Protein AF-A0A8T4Y560-F1 (afdb_monomer_lite)

Structure (mmCIF, N/CA/C/O backbone):
data_AF-A0A8T4Y560-F1
#
_entry.id   AF-A0A8T4Y560-F1
#
loop_
_atom_site.group_PDB
_atom_site.id
_atom_site.type_symbol
_atom_site.label_atom_id
_atom_site.label_alt_id
_atom_site.label_comp_id
_atom_site.label_asym_id
_atom_site.label_entity_id
_atom_site.label_seq_id
_atom_site.pdbx_PDB_ins_code
_atom_site.Cartn_x
_atom_site.Cartn_y
_atom_site.Cartn_z
_atom_site.occupancy
_atom_site.B_iso_or_equiv
_atom_site.auth_seq_id
_atom_site.auth_comp_id
_atom_site.auth_asym_id
_atom_site.auth_atom_id
_atom_site.pdbx_PDB_model_num
ATOM 1 N N . MET A 1 1 ? -18.807 -34.422 -78.160 1.00 44.47 1 MET A N 1
ATOM 2 C CA . MET A 1 1 ? -17.469 -34.346 -78.778 1.00 44.47 1 MET A CA 1
ATOM 3 C C . MET A 1 1 ? -17.323 -32.957 -79.349 1.00 44.47 1 MET A C 1
ATOM 5 O O . MET A 1 1 ? -18.112 -32.629 -80.216 1.00 44.47 1 MET A O 1
ATOM 9 N N . ASN A 1 2 ? -16.444 -32.132 -78.787 1.00 36.75 2 ASN A N 1
ATOM 10 C CA . ASN A 1 2 ? -15.678 -31.116 -79.513 1.00 36.75 2 ASN A CA 1
ATOM 11 C C . ASN A 1 2 ? -14.729 -30.448 -78.518 1.00 36.75 2 ASN A C 1
ATOM 13 O O . ASN A 1 2 ? -15.144 -29.898 -77.501 1.00 36.75 2 ASN A O 1
ATOM 17 N N . ALA A 1 3 ? -13.445 -30.647 -78.797 1.00 41.72 3 ALA A N 1
ATOM 18 C CA . ALA A 1 3 ? -12.305 -30.226 -78.009 1.00 41.72 3 ALA A CA 1
ATOM 19 C C . ALA A 1 3 ? -12.190 -28.696 -77.979 1.00 41.72 3 ALA A C 1
ATOM 21 O O . ALA A 1 3 ? -12.349 -28.041 -79.007 1.00 41.72 3 ALA A O 1
ATOM 22 N N . ASN A 1 4 ? -11.883 -28.146 -76.804 1.00 42.69 4 ASN A N 1
ATOM 23 C CA . ASN A 1 4 ? -11.497 -26.747 -76.642 1.00 42.69 4 ASN A CA 1
ATOM 24 C C . ASN A 1 4 ? -9.955 -26.659 -76.731 1.00 42.69 4 ASN A C 1
ATOM 26 O O . ASN A 1 4 ? -9.283 -27.424 -76.029 1.00 42.69 4 ASN A O 1
ATOM 30 N N . PRO A 1 5 ? -9.383 -25.806 -77.601 1.00 47.00 5 PRO A N 1
ATOM 31 C CA . PRO A 1 5 ? -7.970 -25.829 -77.948 1.00 47.00 5 PRO A CA 1
ATOM 32 C C . PRO A 1 5 ? -7.120 -25.088 -76.911 1.00 47.00 5 PRO A C 1
ATOM 34 O O . PRO A 1 5 ? -7.280 -23.894 -76.669 1.00 47.00 5 PRO A O 1
ATOM 37 N N . TYR A 1 6 ? -6.161 -25.805 -76.330 1.00 44.44 6 TYR A N 1
ATOM 38 C CA . TYR A 1 6 ? -4.994 -25.210 -75.689 1.00 44.44 6 TYR A CA 1
ATOM 39 C C . TYR A 1 6 ? -4.156 -24.489 -76.746 1.00 44.44 6 TYR A C 1
ATOM 41 O O . TYR A 1 6 ? -3.683 -25.152 -77.663 1.00 44.44 6 TYR A O 1
ATOM 49 N N . LEU A 1 7 ? -3.955 -23.175 -76.602 1.00 50.78 7 LEU A N 1
ATOM 50 C CA . LEU A 1 7 ? -2.779 -22.429 -77.076 1.00 50.78 7 LEU A CA 1
ATOM 51 C C . LEU A 1 7 ? -2.914 -20.952 -76.674 1.00 50.78 7 LEU A C 1
ATOM 53 O O . LEU A 1 7 ? -3.512 -20.159 -77.394 1.00 50.78 7 LEU A O 1
ATOM 57 N N . VAL A 1 8 ? -2.315 -20.565 -75.546 1.00 41.62 8 VAL A N 1
ATOM 58 C CA . VAL A 1 8 ? -1.828 -19.192 -75.350 1.00 41.62 8 VAL A CA 1
ATOM 59 C C . VAL A 1 8 ? -0.473 -19.272 -74.657 1.00 41.62 8 VAL A C 1
ATOM 61 O O . VAL A 1 8 ? -0.279 -20.037 -73.717 1.00 41.62 8 VAL A O 1
ATOM 64 N N . ALA A 1 9 ? 0.462 -18.524 -75.227 1.00 40.12 9 ALA A N 1
ATOM 65 C CA . ALA A 1 9 ? 1.897 -18.581 -75.041 1.00 40.12 9 ALA A CA 1
ATOM 66 C C . ALA A 1 9 ? 2.380 -18.180 -73.639 1.00 40.12 9 ALA A C 1
ATOM 68 O O . ALA A 1 9 ? 1.862 -17.246 -73.028 1.00 40.12 9 ALA A O 1
ATOM 69 N N . GLU A 1 10 ? 3.455 -18.829 -73.192 1.00 41.50 10 GLU A N 1
ATOM 70 C CA . GLU A 1 10 ? 4.303 -18.363 -72.097 1.00 41.50 10 GLU A CA 1
ATOM 71 C C . GLU A 1 10 ? 5.308 -17.320 -72.616 1.00 41.50 10 GLU A C 1
ATOM 73 O O . GLU A 1 10 ? 6.075 -17.617 -73.536 1.00 41.50 10 GLU A O 1
ATOM 78 N N . PRO A 1 11 ? 5.399 -16.123 -72.013 1.00 43.28 11 PRO A N 1
ATOM 79 C CA . PRO A 1 11 ? 6.605 -15.318 -72.093 1.00 43.28 11 PRO A CA 1
ATOM 80 C C . PRO A 1 11 ? 7.498 -15.595 -70.877 1.00 43.28 11 PRO A C 1
ATOM 82 O O . PRO A 1 11 ? 7.183 -15.241 -69.740 1.00 43.28 11 PRO A O 1
ATOM 85 N N . SER A 1 12 ? 8.654 -16.207 -71.135 1.00 44.75 12 SER A N 1
ATOM 86 C CA . SER A 1 12 ? 9.755 -16.337 -70.181 1.00 44.75 12 SER A CA 1
ATOM 87 C C . SER A 1 12 ? 10.307 -14.955 -69.812 1.00 44.75 12 SER A C 1
ATOM 89 O O . SER A 1 12 ? 11.073 -14.356 -70.566 1.00 44.75 12 SER A O 1
ATOM 91 N N . ILE A 1 13 ? 9.942 -14.444 -68.635 1.00 44.03 13 ILE A N 1
ATOM 92 C CA . ILE A 1 13 ? 10.531 -13.224 -68.072 1.00 44.03 13 ILE A CA 1
ATOM 93 C C . ILE A 1 13 ? 11.585 -13.638 -67.045 1.00 44.03 13 ILE A C 1
ATOM 95 O O . ILE A 1 13 ? 11.293 -14.065 -65.930 1.00 44.03 13 ILE A O 1
ATOM 99 N N . HIS A 1 14 ? 12.841 -13.511 -67.459 1.00 44.56 14 HIS A N 1
ATOM 100 C CA . HIS A 1 14 ? 14.022 -13.679 -66.626 1.00 44.56 14 HIS A CA 1
ATOM 101 C C . HIS A 1 14 ? 14.105 -12.502 -65.634 1.00 44.56 14 HIS A C 1
ATOM 103 O O . HIS A 1 14 ? 14.684 -11.460 -65.936 1.00 44.56 14 HIS A O 1
ATOM 109 N N . VAL A 1 15 ? 13.527 -12.643 -64.437 1.00 43.88 15 VAL A N 1
ATOM 110 C CA . VAL A 1 15 ? 13.707 -11.652 -63.362 1.00 43.88 15 VAL A CA 1
ATOM 111 C C . VAL A 1 15 ? 15.028 -11.938 -62.654 1.00 43.88 15 VAL A C 1
ATOM 113 O O . VAL A 1 15 ? 15.115 -12.732 -61.721 1.00 43.88 15 VAL A O 1
ATOM 116 N N . SER A 1 16 ? 16.091 -11.297 -63.135 1.00 50.16 16 SER A N 1
ATOM 117 C CA . SER A 1 16 ? 17.350 -11.160 -62.405 1.00 50.16 16 SER A CA 1
ATOM 118 C C . SER A 1 16 ? 17.325 -9.853 -61.614 1.00 50.16 16 SER A C 1
ATOM 120 O O . SER A 1 16 ? 17.998 -8.891 -61.979 1.00 50.16 16 SER A O 1
ATOM 122 N N . GLU A 1 17 ? 16.596 -9.824 -60.502 1.00 47.00 17 GLU A N 1
ATOM 123 C CA . GLU A 1 17 ? 16.778 -8.795 -59.480 1.00 47.00 17 GLU A CA 1
ATOM 124 C C . GLU A 1 17 ? 17.544 -9.393 -58.306 1.00 47.00 17 GLU A C 1
ATOM 126 O O . GLU A 1 17 ? 17.042 -10.195 -57.520 1.00 47.00 17 GLU A O 1
ATOM 131 N N . LYS A 1 18 ? 18.813 -8.993 -58.194 1.00 47.69 18 LYS A N 1
ATOM 132 C CA . LYS A 1 18 ? 19.581 -9.144 -56.963 1.00 47.69 18 LYS A CA 1
ATOM 133 C C . LYS A 1 18 ? 18.865 -8.335 -55.888 1.00 47.69 18 LYS A C 1
ATOM 135 O O . LYS A 1 18 ? 19.100 -7.136 -55.759 1.00 47.69 18 LYS A O 1
ATOM 140 N N . VAL A 1 19 ? 18.008 -8.997 -55.116 1.00 51.69 19 VAL A N 1
ATOM 141 C CA . VAL A 1 19 ? 17.501 -8.470 -53.852 1.00 51.69 19 VAL A CA 1
ATOM 142 C C . VAL A 1 19 ? 18.716 -8.290 -52.953 1.00 51.69 19 VAL A C 1
ATOM 144 O O . VAL A 1 19 ? 19.240 -9.232 -52.359 1.00 51.69 19 VAL A O 1
ATOM 147 N N . GLN A 1 20 ? 19.232 -7.067 -52.920 1.00 45.53 20 GLN A N 1
ATOM 148 C CA . GLN A 1 20 ? 20.251 -6.676 -51.970 1.00 45.53 20 GLN A CA 1
ATOM 149 C C . GLN A 1 20 ? 19.573 -6.660 -50.601 1.00 45.53 20 GLN A C 1
ATOM 151 O O . GLN A 1 20 ? 18.963 -5.670 -50.207 1.00 45.53 20 GLN A O 1
ATOM 156 N N . CYS A 1 21 ? 19.630 -7.793 -49.897 1.00 45.69 21 CYS A N 1
ATOM 157 C CA . CYS A 1 21 ? 19.180 -7.913 -48.520 1.00 45.69 21 CYS A CA 1
ATOM 158 C C . CYS A 1 21 ? 19.988 -6.927 -47.673 1.00 45.69 21 CYS A C 1
ATOM 160 O O . CYS A 1 21 ? 21.118 -7.208 -47.267 1.00 45.69 21 CYS A O 1
ATOM 162 N N . VAL A 1 22 ? 19.425 -5.743 -47.433 1.00 50.41 22 VAL A N 1
ATOM 163 C CA . VAL A 1 22 ? 19.921 -4.823 -46.417 1.00 50.41 22 VAL A CA 1
ATOM 164 C C . VAL A 1 22 ? 19.798 -5.576 -45.103 1.00 50.41 22 VAL A C 1
ATOM 166 O O . VAL A 1 22 ? 18.700 -5.788 -44.592 1.00 50.41 22 VAL A O 1
ATOM 169 N N . VAL A 1 23 ? 20.930 -6.045 -44.584 1.00 53.31 23 VAL A N 1
ATOM 170 C CA . VAL A 1 23 ? 21.006 -6.669 -43.267 1.00 53.31 23 VAL A CA 1
ATOM 171 C C . VAL A 1 23 ? 20.717 -5.567 -42.254 1.00 53.31 23 VAL A C 1
ATOM 173 O O . VAL A 1 23 ? 21.619 -4.876 -41.785 1.00 53.31 23 VAL A O 1
ATOM 176 N N . MET A 1 24 ? 19.435 -5.350 -41.960 1.00 55.31 24 MET A N 1
ATOM 177 C CA . MET A 1 24 ? 19.018 -4.556 -40.818 1.00 55.31 24 MET A CA 1
ATOM 178 C C . MET A 1 24 ? 19.488 -5.319 -39.592 1.00 55.31 24 MET A C 1
ATOM 180 O O . MET A 1 24 ? 18.857 -6.297 -39.209 1.00 55.31 24 MET A O 1
ATOM 184 N N . VAL A 1 25 ? 20.629 -4.924 -39.023 1.00 59.06 25 VAL A N 1
ATOM 185 C CA . VAL A 1 25 ? 21.104 -5.448 -37.741 1.00 59.06 25 VAL A CA 1
ATOM 186 C C . VAL A 1 25 ? 20.012 -5.116 -36.727 1.00 59.06 25 VAL A C 1
ATOM 188 O O . VAL A 1 25 ? 19.845 -3.938 -36.397 1.00 59.06 25 VAL A O 1
ATOM 191 N N . PRO A 1 26 ? 19.205 -6.094 -36.281 1.00 65.56 26 PRO A N 1
ATOM 192 C CA . PRO A 1 26 ? 18.133 -5.782 -35.365 1.00 65.56 26 PRO A CA 1
ATOM 193 C C . PRO A 1 26 ? 18.782 -5.347 -34.056 1.00 65.56 26 PRO A C 1
ATOM 195 O O . PRO A 1 26 ? 19.646 -6.046 -33.526 1.00 65.56 26 PRO A O 1
ATOM 198 N N . VAL A 1 27 ? 18.379 -4.189 -33.538 1.00 72.62 27 VAL A N 1
ATOM 199 C CA . VAL A 1 27 ? 18.708 -3.816 -32.163 1.00 72.62 27 VAL A CA 1
ATOM 200 C C . VAL A 1 27 ? 18.070 -4.880 -31.273 1.00 72.62 27 VAL A C 1
ATOM 202 O O . VAL A 1 27 ? 16.847 -5.043 -31.248 1.00 72.62 27 VAL A O 1
ATOM 205 N N . GLN A 1 28 ? 18.926 -5.687 -30.659 1.00 80.06 28 GLN A N 1
ATOM 206 C CA . GLN A 1 28 ? 18.550 -6.803 -29.809 1.00 80.06 28 GLN A CA 1
ATOM 207 C C . GLN A 1 28 ? 18.406 -6.293 -28.382 1.00 80.06 28 GLN A C 1
ATOM 209 O O . GLN A 1 28 ? 19.336 -5.701 -27.837 1.00 80.06 28 GLN A O 1
ATOM 214 N N . GLU A 1 29 ? 17.242 -6.530 -27.790 1.00 83.75 29 GLU A N 1
ATOM 215 C CA . GLU A 1 29 ? 16.945 -6.162 -26.411 1.00 83.75 29 GLU A CA 1
ATOM 216 C C . GLU A 1 29 ? 16.407 -7.381 -25.656 1.00 83.75 29 GLU A C 1
ATOM 218 O O . GLU A 1 29 ? 15.857 -8.323 -26.235 1.00 83.75 29 GLU A O 1
ATOM 223 N N . ASP A 1 30 ? 16.610 -7.394 -24.346 1.00 88.94 30 ASP A N 1
ATOM 224 C CA . ASP A 1 30 ? 16.210 -8.478 -23.467 1.00 88.94 30 ASP A CA 1
ATOM 225 C C . ASP A 1 30 ? 14.809 -8.250 -22.888 1.00 88.94 30 ASP A C 1
ATOM 227 O O . ASP A 1 30 ? 14.430 -7.166 -22.434 1.00 88.94 30 ASP A O 1
ATOM 231 N N . CYS A 1 31 ? 14.007 -9.313 -22.873 1.00 90.69 31 CYS A N 1
ATOM 232 C CA . CYS A 1 31 ? 12.742 -9.295 -22.155 1.00 90.69 31 CYS A CA 1
ATOM 233 C C . CYS A 1 31 ? 13.001 -9.160 -20.648 1.00 90.69 31 CYS A C 1
ATOM 235 O O . CYS A 1 31 ? 13.595 -10.039 -20.030 1.00 90.69 31 CYS A O 1
ATOM 237 N N . SER A 1 32 ? 12.436 -8.131 -20.012 1.00 89.56 32 SER A N 1
ATOM 238 C CA . SER A 1 32 ? 12.615 -7.877 -18.572 1.00 89.56 32 SER A CA 1
ATOM 239 C C . SER A 1 32 ? 11.984 -8.930 -17.635 1.00 89.56 32 SER A C 1
ATOM 241 O O . SER A 1 32 ? 12.050 -8.759 -16.417 1.00 89.56 32 SER A O 1
ATOM 243 N N . LEU A 1 33 ? 11.294 -9.953 -18.162 1.00 89.31 33 LEU A N 1
ATOM 244 C CA . LEU A 1 33 ? 10.705 -11.056 -17.384 1.00 89.31 33 LEU A CA 1
ATOM 245 C C . LEU A 1 33 ? 11.455 -12.374 -17.594 1.00 89.31 33 LEU A C 1
ATOM 247 O O . LEU A 1 33 ? 11.910 -12.961 -16.621 1.00 89.31 33 LEU A O 1
ATOM 251 N N . CYS A 1 34 ? 11.566 -12.842 -18.840 1.00 90.06 34 CYS A N 1
ATOM 252 C CA . CYS A 1 34 ? 12.197 -14.128 -19.151 1.00 90.06 34 CYS A CA 1
ATOM 253 C C . CYS A 1 34 ? 13.675 -14.022 -19.554 1.00 90.06 34 CYS A C 1
ATOM 255 O O . CYS A 1 34 ? 14.328 -15.049 -19.688 1.00 90.06 34 CYS A O 1
ATOM 257 N N . GLY A 1 35 ? 14.204 -12.816 -19.782 1.00 87.00 35 GLY A N 1
ATOM 258 C CA . GLY A 1 35 ? 15.601 -12.595 -20.174 1.00 87.00 35 GLY A CA 1
ATOM 259 C C . GLY A 1 35 ? 15.942 -12.992 -21.613 1.00 87.00 35 GLY A C 1
ATOM 260 O O . GLY A 1 35 ? 17.085 -12.838 -22.027 1.00 87.00 35 GLY A O 1
ATOM 261 N N . VAL A 1 36 ? 14.975 -13.486 -22.394 1.00 89.62 36 VAL A N 1
ATOM 262 C CA . VAL A 1 36 ? 15.211 -13.873 -23.790 1.00 89.62 36 VAL A CA 1
ATOM 263 C C . VAL A 1 36 ? 15.519 -12.630 -24.621 1.00 89.62 36 VAL A C 1
ATOM 265 O O . VAL A 1 36 ? 14.764 -11.653 -24.594 1.00 89.62 36 VAL A O 1
ATOM 268 N N . THR A 1 37 ? 16.619 -12.689 -25.367 1.00 90.19 37 THR A N 1
ATOM 269 C CA . THR A 1 37 ? 17.021 -11.658 -26.322 1.00 90.19 37 THR A CA 1
ATOM 270 C C . THR A 1 37 ? 16.189 -11.788 -27.589 1.00 90.19 37 THR A C 1
ATOM 272 O O . THR A 1 37 ? 16.248 -12.796 -28.291 1.00 90.19 37 THR A O 1
ATOM 275 N N . VAL A 1 38 ? 15.403 -10.761 -27.884 1.00 85.56 38 VAL A N 1
ATOM 276 C CA . VAL A 1 38 ? 14.560 -10.683 -29.078 1.00 85.56 38 VAL A CA 1
ATOM 277 C C . VAL A 1 38 ? 14.780 -9.331 -29.754 1.00 85.56 38 VAL A C 1
ATOM 279 O O . VAL A 1 38 ? 15.220 -8.371 -29.118 1.00 85.56 38 VAL A O 1
ATOM 282 N N . PRO A 1 39 ? 14.517 -9.217 -31.061 1.00 87.81 39 PRO A N 1
ATOM 283 C CA . PRO A 1 39 ? 14.605 -7.928 -31.727 1.00 87.81 39 PRO A CA 1
ATOM 284 C C . PRO A 1 39 ? 13.576 -6.944 -31.147 1.00 87.81 39 PRO A C 1
ATOM 286 O O . PRO A 1 39 ? 12.448 -7.332 -30.842 1.00 87.81 39 PRO A O 1
ATOM 289 N N . TYR A 1 40 ? 13.944 -5.663 -31.038 1.00 83.62 40 TYR A N 1
ATOM 290 C CA . TYR A 1 40 ? 13.129 -4.622 -30.392 1.00 83.62 40 TYR A CA 1
ATOM 291 C C . TYR A 1 40 ? 11.661 -4.577 -30.858 1.00 83.62 40 TYR A C 1
ATOM 293 O O . TYR A 1 40 ? 10.757 -4.417 -30.043 1.00 83.62 40 TYR A O 1
ATOM 301 N N . TYR A 1 41 ? 11.394 -4.785 -32.151 1.00 85.25 41 TYR A N 1
ATOM 302 C CA . TYR A 1 41 ? 10.034 -4.769 -32.711 1.00 85.25 41 TYR A CA 1
ATOM 303 C C . TYR A 1 41 ? 9.126 -5.902 -32.201 1.00 85.25 41 TYR A C 1
ATOM 305 O O . TYR A 1 41 ? 7.905 -5.819 -32.318 1.00 85.25 41 TYR A O 1
ATOM 313 N N . ALA A 1 42 ? 9.702 -6.975 -31.654 1.00 86.81 42 ALA A N 1
ATOM 314 C CA . ALA A 1 42 ? 8.967 -8.094 -31.071 1.00 86.81 42 ALA A CA 1
ATOM 315 C C . ALA A 1 42 ? 8.678 -7.897 -29.570 1.00 86.81 42 ALA A C 1
ATOM 317 O O . ALA A 1 42 ? 7.946 -8.694 -28.974 1.00 86.81 42 ALA A O 1
ATOM 318 N N . LEU A 1 43 ? 9.238 -6.848 -28.961 1.00 90.19 43 LEU A N 1
ATOM 319 C CA . LEU A 1 43 ? 8.963 -6.449 -27.587 1.00 90.19 43 LEU A CA 1
ATOM 320 C C . LEU A 1 43 ? 7.852 -5.402 -27.553 1.00 90.19 43 LEU A C 1
ATOM 322 O O . LEU A 1 43 ? 7.714 -4.562 -28.439 1.00 90.19 43 LEU A O 1
ATOM 326 N N . SER A 1 44 ? 7.055 -5.413 -26.492 1.00 90.69 44 SER A N 1
ATOM 327 C CA . SER A 1 44 ? 6.059 -4.371 -26.248 1.00 90.69 44 SER A CA 1
ATOM 328 C C . SER A 1 44 ? 6.165 -3.844 -24.825 1.00 90.69 44 SER A C 1
ATOM 330 O O . SER A 1 44 ? 6.587 -4.542 -23.897 1.00 90.69 44 SER A O 1
ATOM 332 N N . ARG A 1 45 ? 5.819 -2.565 -24.654 1.00 93.12 45 ARG A N 1
ATOM 333 C CA . ARG A 1 45 ? 5.875 -1.895 -23.354 1.00 93.12 45 ARG A CA 1
ATOM 334 C C . ARG A 1 45 ? 4.633 -2.226 -22.542 1.00 93.12 45 ARG A C 1
ATOM 336 O O . ARG A 1 45 ? 3.515 -2.059 -23.012 1.00 93.12 45 ARG A O 1
ATOM 343 N N . CYS A 1 46 ? 4.834 -2.626 -21.293 1.00 94.19 46 CYS A N 1
ATOM 344 C CA . CYS A 1 46 ? 3.733 -2.770 -20.348 1.00 94.19 46 CYS A CA 1
ATOM 345 C C . CYS A 1 46 ? 3.188 -1.393 -19.944 1.00 94.19 46 CYS A C 1
ATOM 347 O O . CYS A 1 46 ? 3.950 -0.536 -19.493 1.00 94.19 46 CYS A O 1
ATOM 349 N N . ASN A 1 47 ? 1.869 -1.217 -19.950 1.00 92.06 47 ASN A N 1
ATOM 350 C CA . ASN A 1 47 ? 1.236 0.056 -19.586 1.00 92.06 47 ASN A CA 1
ATOM 351 C C . ASN A 1 47 ? 1.449 0.465 -18.120 1.00 92.06 47 ASN A C 1
ATOM 353 O O . ASN A 1 47 ? 1.514 1.651 -17.804 1.00 92.06 47 ASN A O 1
ATOM 357 N N . ARG A 1 48 ? 1.622 -0.506 -17.214 1.00 88.94 48 ARG A N 1
ATOM 358 C CA . ARG A 1 48 ? 1.854 -0.249 -15.781 1.00 88.94 48 ARG A CA 1
ATOM 359 C C . ARG A 1 48 ? 3.312 0.059 -15.427 1.00 88.94 48 ARG A C 1
ATOM 361 O O . ARG A 1 48 ? 3.591 1.099 -14.841 1.00 88.94 48 ARG A O 1
ATOM 368 N N . CYS A 1 49 ? 4.252 -0.836 -15.745 1.00 91.31 49 CYS A N 1
ATOM 369 C CA . CYS A 1 49 ? 5.662 -0.678 -15.355 1.00 91.31 49 CYS A CA 1
ATOM 370 C C . CYS A 1 49 ? 6.566 -0.070 -16.439 1.00 91.31 49 CYS A C 1
ATOM 372 O O . CYS A 1 49 ? 7.727 0.211 -16.149 1.00 91.31 49 CYS A O 1
ATOM 374 N N . LYS A 1 50 ? 6.061 0.133 -17.665 1.00 91.31 50 LYS A N 1
ATOM 375 C CA . LYS A 1 50 ? 6.760 0.747 -18.813 1.00 91.31 50 LYS A CA 1
ATOM 376 C C . LYS A 1 50 ? 8.027 0.026 -19.295 1.00 91.31 50 LYS A C 1
ATOM 378 O O . LYS A 1 50 ? 8.751 0.563 -20.129 1.00 91.31 50 LYS A O 1
ATOM 383 N N . LYS A 1 51 ? 8.285 -1.189 -18.803 1.00 91.88 51 LYS A N 1
ATOM 384 C CA . LYS A 1 51 ? 9.376 -2.060 -19.264 1.00 91.88 51 LYS A CA 1
ATOM 385 C C . LYS A 1 51 ? 8.970 -2.853 -20.508 1.00 91.88 51 LYS A C 1
ATOM 387 O O . LYS A 1 51 ? 7.774 -2.994 -20.778 1.00 91.88 51 LYS A O 1
ATOM 392 N N . LEU A 1 52 ? 9.970 -3.347 -21.234 1.00 93.00 52 LEU A N 1
ATOM 393 C CA . LEU A 1 52 ? 9.815 -4.130 -22.457 1.00 93.00 52 LEU A CA 1
ATOM 394 C C . LEU A 1 52 ? 9.725 -5.626 -22.153 1.00 93.00 52 LEU A C 1
ATOM 396 O O . LEU A 1 52 ? 10.496 -6.166 -21.355 1.00 93.00 52 LEU A O 1
ATOM 400 N N . TYR A 1 53 ? 8.762 -6.279 -22.795 1.00 93.81 53 TYR A N 1
ATOM 401 C CA . TYR A 1 53 ? 8.468 -7.696 -22.619 1.00 93.81 53 TYR A CA 1
ATOM 402 C C . TYR A 1 53 ? 8.139 -8.352 -23.953 1.0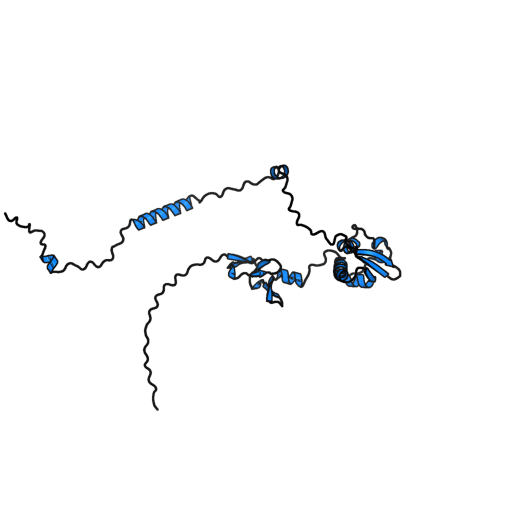0 93.81 53 TYR A C 1
ATOM 404 O O . TYR A 1 53 ? 7.591 -7.705 -24.845 1.00 93.81 53 TYR A O 1
ATOM 412 N N . CYS A 1 54 ? 8.448 -9.639 -24.082 1.00 92.56 54 CYS A N 1
ATOM 413 C CA . CYS A 1 54 ? 8.029 -10.428 -25.234 1.00 92.56 54 CYS A CA 1
ATOM 414 C C . CYS A 1 54 ? 6.522 -10.726 -25.172 1.00 92.56 54 CYS A C 1
ATOM 416 O O . CYS A 1 54 ? 5.902 -10.625 -24.110 1.00 92.56 54 CYS A O 1
ATOM 418 N N . ARG A 1 55 ? 5.945 -11.139 -26.307 1.00 89.69 55 ARG A N 1
ATOM 419 C CA . ARG A 1 55 ? 4.514 -11.472 -26.430 1.00 89.69 55 ARG A CA 1
ATOM 420 C C . ARG A 1 55 ? 4.045 -12.490 -25.384 1.00 89.69 55 ARG A C 1
ATOM 422 O O . ARG A 1 55 ? 3.001 -12.290 -24.785 1.00 89.69 55 ARG A O 1
ATOM 429 N N . ASN A 1 56 ? 4.860 -13.501 -25.077 1.00 91.00 56 ASN A N 1
ATOM 430 C CA . ASN A 1 56 ? 4.523 -14.529 -24.081 1.00 91.00 56 ASN A CA 1
ATOM 431 C C . ASN A 1 56 ? 4.509 -13.994 -22.640 1.00 91.00 56 ASN A C 1
ATOM 433 O O . ASN A 1 56 ? 3.894 -14.585 -21.761 1.00 91.00 56 ASN A O 1
ATOM 437 N N . CYS A 1 57 ? 5.217 -12.894 -22.374 1.00 93.12 57 CYS A N 1
ATOM 438 C CA . CYS A 1 57 ? 5.297 -12.288 -21.048 1.00 93.12 57 CYS A CA 1
ATOM 439 C C . CYS A 1 57 ? 4.269 -11.165 -20.825 1.00 93.12 57 CYS A C 1
ATOM 441 O O . CYS A 1 57 ? 4.275 -10.522 -19.764 1.00 93.12 57 CYS A O 1
ATOM 443 N N . LEU A 1 58 ? 3.402 -10.927 -21.811 1.00 93.62 58 LEU A N 1
ATOM 444 C CA . LEU A 1 58 ? 2.346 -9.925 -21.802 1.00 93.62 58 LEU A CA 1
ATOM 445 C C . LEU A 1 58 ? 0.975 -10.595 -21.845 1.00 93.62 58 LEU A C 1
ATOM 447 O O . LEU A 1 58 ? 0.771 -11.604 -22.505 1.00 93.62 58 LEU A O 1
ATOM 451 N N . VAL A 1 59 ? 0.037 -9.982 -21.139 1.00 93.44 59 VAL A N 1
ATOM 452 C CA . VAL A 1 59 ? -1.387 -10.294 -21.156 1.00 93.44 59 VAL A CA 1
ATOM 453 C C . VAL A 1 59 ? -2.111 -9.012 -21.547 1.00 93.44 59 VAL A C 1
ATOM 455 O O . VAL A 1 59 ? -1.693 -7.918 -21.161 1.00 93.44 59 VAL A O 1
ATOM 458 N N . TYR A 1 60 ? -3.173 -9.133 -22.330 1.00 89.94 60 TYR A N 1
ATOM 459 C CA . TYR A 1 60 ? -4.014 -8.001 -22.696 1.00 89.94 60 TYR A CA 1
ATOM 460 C C . TYR A 1 60 ? -5.158 -7.893 -21.688 1.00 89.94 60 TYR A C 1
ATOM 462 O O . TYR A 1 60 ? -5.821 -8.885 -21.396 1.00 89.94 60 TYR A O 1
ATOM 470 N N . ASP A 1 61 ? -5.342 -6.706 -21.109 1.00 84.69 61 ASP A N 1
ATOM 471 C CA . ASP A 1 61 ? -6.509 -6.417 -20.271 1.00 84.69 61 ASP A CA 1
ATOM 472 C C . ASP A 1 61 ? -7.791 -6.350 -21.136 1.00 84.69 61 ASP A C 1
ATOM 474 O O . ASP A 1 61 ? -7.713 -6.290 -22.362 1.00 84.69 61 ASP A O 1
ATOM 478 N N . GLU A 1 62 ? -8.967 -6.277 -20.503 1.00 82.69 62 GLU A N 1
ATOM 479 C CA . GLU A 1 62 ? -10.284 -6.123 -21.165 1.00 82.69 62 GLU A CA 1
ATOM 480 C C . GLU A 1 62 ? -10.356 -4.908 -22.114 1.00 82.69 62 GLU A C 1
ATOM 482 O O . GLU A 1 62 ? -11.111 -4.895 -23.077 1.00 82.69 62 GLU A O 1
ATOM 487 N N . GLU A 1 63 ? -9.506 -3.904 -21.889 1.00 85.94 63 GLU A N 1
ATOM 488 C CA . GLU A 1 63 ? -9.357 -2.708 -22.728 1.00 85.94 63 GLU A CA 1
ATOM 489 C C . GLU A 1 63 ? -8.340 -2.889 -23.882 1.00 85.94 63 GLU A C 1
ATOM 491 O O . GLU A 1 63 ? -7.909 -1.909 -24.490 1.00 85.94 63 GLU A O 1
ATOM 496 N N . GLY A 1 64 ? -7.854 -4.112 -24.137 1.00 86.25 64 GLY A N 1
ATOM 497 C CA . GLY A 1 64 ? -6.845 -4.417 -25.167 1.00 86.25 64 GLY A CA 1
ATOM 498 C C . GLY A 1 64 ? -5.436 -3.890 -24.856 1.00 86.25 64 GLY A C 1
ATOM 499 O O . GLY A 1 64 ? -4.553 -3.851 -25.713 1.00 86.25 64 GLY A O 1
ATOM 500 N N . LYS A 1 65 ? -5.201 -3.456 -23.617 1.00 90.69 65 LYS A N 1
ATOM 501 C CA . LYS A 1 65 ? -3.961 -2.819 -23.163 1.00 90.69 65 LYS A CA 1
ATOM 502 C C . LYS A 1 65 ? -2.921 -3.867 -22.728 1.00 90.69 65 LYS A C 1
ATOM 504 O O . LYS A 1 65 ? -3.244 -4.689 -21.874 1.00 90.69 65 LYS A O 1
ATOM 509 N N . PRO A 1 66 ? -1.665 -3.830 -23.227 1.00 92.19 66 PRO A N 1
ATOM 510 C CA . PRO A 1 66 ? -0.635 -4.785 -22.818 1.00 92.19 66 PRO A CA 1
ATOM 511 C C . PRO A 1 66 ? -0.157 -4.547 -21.377 1.00 92.19 66 PRO A C 1
ATOM 513 O O . PRO A 1 66 ? 0.380 -3.487 -21.028 1.00 92.19 66 PRO A O 1
ATOM 516 N N . THR A 1 67 ? -0.273 -5.582 -20.551 1.00 94.25 67 THR A N 1
ATOM 517 C CA . THR A 1 67 ? 0.170 -5.623 -19.156 1.00 94.25 67 THR A CA 1
ATOM 518 C C . THR A 1 67 ? 1.039 -6.862 -18.930 1.00 94.25 67 THR A C 1
ATOM 520 O O . THR A 1 67 ? 0.682 -7.969 -19.306 1.00 94.25 67 THR A O 1
ATOM 523 N N . CYS A 1 68 ? 2.216 -6.714 -18.317 1.00 93.81 68 CYS A N 1
ATOM 524 C CA . CYS A 1 68 ? 3.104 -7.860 -18.102 1.00 93.81 68 CYS A CA 1
ATOM 525 C C . CYS A 1 68 ? 2.598 -8.800 -17.003 1.00 93.81 68 CYS A C 1
ATOM 527 O O . CYS A 1 68 ? 1.932 -8.357 -16.066 1.00 93.81 68 CYS A O 1
ATOM 529 N N . LEU A 1 69 ? 2.990 -10.077 -17.062 1.00 91.62 69 LEU A N 1
ATOM 530 C CA . LEU A 1 69 ? 2.572 -11.112 -16.100 1.00 91.62 69 LEU A CA 1
ATOM 531 C C . LEU A 1 69 ? 2.794 -10.707 -14.635 1.00 91.62 69 LEU A C 1
ATOM 533 O O . LEU A 1 69 ? 1.945 -10.956 -13.787 1.00 91.62 69 LEU A O 1
ATOM 537 N N . SER A 1 70 ? 3.899 -10.025 -14.316 1.00 90.00 70 SER A N 1
ATOM 538 C CA . SER A 1 70 ? 4.153 -9.553 -12.944 1.00 90.00 70 SER A CA 1
ATOM 539 C C . SER A 1 70 ? 3.201 -8.432 -12.508 1.00 90.00 70 SER A C 1
ATOM 541 O O . SER A 1 70 ? 2.761 -8.397 -11.357 1.00 90.00 70 SER A O 1
ATOM 543 N N . CYS A 1 71 ? 2.852 -7.524 -13.420 1.00 91.06 71 CYS A N 1
ATOM 544 C CA . CYS A 1 71 ? 1.882 -6.464 -13.174 1.00 91.06 71 CYS A CA 1
ATOM 545 C C . CYS A 1 71 ? 0.443 -6.991 -13.113 1.00 91.06 71 CYS A C 1
ATOM 547 O O . CYS A 1 71 ? -0.341 -6.467 -12.319 1.00 91.06 71 CYS A O 1
ATOM 549 N N . ALA A 1 72 ? 0.120 -8.018 -13.903 1.00 91.19 72 ALA A N 1
ATOM 550 C CA . ALA A 1 72 ? -1.145 -8.742 -13.846 1.00 91.19 72 ALA A CA 1
ATOM 551 C C . ALA A 1 72 ? -1.263 -9.525 -12.529 1.00 91.19 72 ALA A C 1
ATOM 553 O O . ALA A 1 72 ? -2.214 -9.317 -11.781 1.00 91.19 72 ALA A O 1
ATOM 554 N N . LYS A 1 73 ? -0.234 -10.299 -12.151 1.00 89.06 73 LYS A N 1
ATOM 555 C CA . LYS A 1 73 ? -0.166 -10.999 -10.857 1.00 89.06 73 LYS A CA 1
ATOM 556 C C . LYS A 1 73 ? -0.372 -10.044 -9.689 1.00 89.06 73 LYS A C 1
ATOM 558 O O . LYS A 1 73 ? -1.175 -10.324 -8.817 1.00 89.06 73 LYS A O 1
ATOM 563 N N . ARG A 1 74 ? 0.291 -8.883 -9.686 1.00 85.94 74 ARG A N 1
ATOM 564 C CA . ARG A 1 74 ? 0.123 -7.880 -8.619 1.00 85.94 74 ARG A CA 1
ATOM 565 C C . ARG A 1 74 ? -1.287 -7.276 -8.569 1.00 85.94 74 ARG A C 1
ATOM 567 O O . ARG A 1 74 ? -1.689 -6.803 -7.514 1.00 85.94 74 ARG A O 1
ATOM 574 N N . ARG A 1 75 ? -2.010 -7.249 -9.696 1.00 83.06 75 ARG A N 1
ATOM 575 C CA . ARG A 1 75 ? -3.416 -6.815 -9.758 1.00 83.06 75 ARG A CA 1
ATOM 576 C C . ARG A 1 75 ? -4.326 -7.830 -9.075 1.00 83.06 75 ARG A C 1
ATOM 578 O O . ARG A 1 75 ? -5.163 -7.437 -8.279 1.00 83.06 75 ARG A O 1
ATOM 585 N N . LEU A 1 76 ? -4.165 -9.097 -9.449 1.00 81.50 76 LEU A N 1
ATOM 586 C CA . LEU A 1 76 ? -5.045 -10.194 -9.047 1.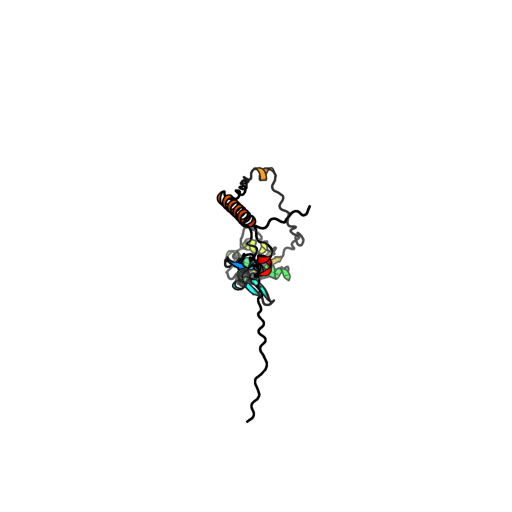00 81.50 76 LEU A CA 1
ATOM 587 C C . LEU A 1 76 ? -4.732 -10.680 -7.632 1.00 81.50 76 LEU A C 1
ATOM 589 O O . LEU A 1 76 ? -5.623 -11.038 -6.876 1.00 81.50 76 LEU A O 1
ATOM 593 N N . MET A 1 77 ? -3.454 -10.657 -7.272 1.00 74.81 77 MET A N 1
ATOM 594 C CA . MET A 1 77 ? -2.930 -11.077 -5.983 1.00 74.81 77 MET A CA 1
ATOM 595 C C . MET A 1 77 ? -2.086 -9.929 -5.424 1.00 74.81 77 MET A C 1
ATOM 597 O O . MET A 1 77 ? -0.857 -9.914 -5.601 1.00 74.81 77 MET A O 1
ATOM 601 N N . PRO A 1 78 ? -2.717 -8.911 -4.808 1.00 69.12 78 PRO A N 1
ATOM 602 C CA . PRO A 1 78 ? -1.963 -7.911 -4.071 1.00 69.12 78 PRO A CA 1
ATOM 603 C C . PRO A 1 78 ? -1.107 -8.619 -3.016 1.00 69.12 78 PRO A C 1
ATOM 605 O O . PRO A 1 78 ? -1.507 -9.635 -2.450 1.00 69.12 78 PRO A O 1
ATOM 608 N N . ALA A 1 79 ? 0.106 -8.106 -2.796 1.00 66.44 79 ALA A N 1
ATOM 609 C CA . ALA A 1 79 ? 0.988 -8.650 -1.773 1.00 66.44 79 ALA A CA 1
ATOM 610 C C . ALA A 1 79 ? 0.241 -8.722 -0.435 1.00 66.44 79 ALA A C 1
ATOM 612 O O . ALA A 1 79 ? -0.543 -7.818 -0.128 1.00 66.44 79 ALA A O 1
ATOM 613 N N . ALA A 1 80 ? 0.508 -9.782 0.332 1.00 64.62 80 ALA A N 1
ATOM 614 C CA . ALA A 1 80 ? -0.045 -9.948 1.665 1.00 64.62 80 ALA A CA 1
ATOM 615 C C . ALA A 1 80 ? 0.112 -8.644 2.470 1.00 64.62 80 ALA A C 1
ATOM 617 O O . ALA A 1 80 ? 1.119 -7.933 2.307 1.00 64.62 80 ALA A O 1
ATOM 618 N N . PRO A 1 81 ? -0.891 -8.291 3.290 1.00 65.00 81 PRO A N 1
ATOM 619 C CA . PRO A 1 81 ? -0.842 -7.081 4.091 1.00 65.00 81 PRO A CA 1
ATOM 620 C C . PRO A 1 81 ? 0.467 -7.047 4.893 1.00 65.00 81 PRO A C 1
ATOM 622 O O . PRO A 1 81 ? 0.838 -8.025 5.533 1.00 65.00 81 PRO A O 1
ATOM 625 N N . ARG A 1 82 ? 1.204 -5.926 4.830 1.00 70.44 82 ARG A N 1
ATOM 626 C CA . ARG A 1 82 ? 2.519 -5.795 5.496 1.00 70.44 82 ARG A CA 1
ATOM 627 C C . ARG A 1 82 ? 2.439 -5.925 7.021 1.00 70.44 82 ARG A C 1
ATOM 629 O O . ARG A 1 82 ? 3.464 -6.131 7.658 1.00 70.44 82 ARG A O 1
ATOM 636 N N . SER A 1 83 ? 1.246 -5.770 7.588 1.00 81.94 83 SER A N 1
ATOM 637 C CA . SER A 1 83 ? 0.951 -5.901 9.010 1.00 81.94 83 SER A CA 1
ATOM 638 C C . SER A 1 83 ? -0.389 -6.610 9.197 1.00 81.94 83 SER A C 1
ATOM 640 O O . SER A 1 83 ? -1.263 -6.515 8.332 1.00 81.94 83 SER A O 1
ATOM 642 N N . LYS A 1 84 ? -0.575 -7.266 10.350 1.00 87.69 84 LYS A N 1
ATOM 643 C CA . LYS A 1 84 ? -1.841 -7.918 10.734 1.00 87.69 84 LYS A CA 1
ATOM 644 C C . LYS A 1 84 ? -3.053 -6.994 10.538 1.00 87.69 84 LYS A C 1
ATOM 646 O O . LYS A 1 84 ? -4.098 -7.427 10.080 1.00 87.69 84 LYS A O 1
ATOM 651 N N . TYR A 1 85 ? -2.882 -5.697 10.803 1.00 91.44 85 TYR A N 1
ATOM 652 C CA . TYR A 1 85 ? -3.944 -4.689 10.747 1.00 91.44 85 TYR A CA 1
ATOM 653 C C . TYR A 1 85 ? -4.044 -3.926 9.414 1.00 91.44 85 TYR A C 1
ATOM 655 O O . TYR A 1 85 ? -4.843 -2.998 9.289 1.00 91.44 85 TYR A O 1
ATOM 663 N N . ALA A 1 86 ? -3.272 -4.291 8.384 1.00 90.00 86 ALA A N 1
ATOM 664 C CA . ALA A 1 86 ? -3.364 -3.608 7.092 1.00 90.00 86 ALA A CA 1
ATOM 665 C C . ALA A 1 86 ? -4.712 -3.788 6.348 1.00 90.00 86 ALA A C 1
ATOM 667 O O . ALA A 1 86 ? -5.084 -2.879 5.603 1.00 90.00 86 ALA A O 1
ATOM 668 N N . PRO A 1 87 ? -5.482 -4.884 6.513 1.00 92.06 87 PRO A N 1
ATOM 669 C CA . PRO A 1 87 ? -6.834 -4.964 5.953 1.00 92.06 87 PRO A CA 1
ATOM 670 C C . PRO A 1 87 ? -7.765 -3.878 6.509 1.00 92.06 87 PRO A C 1
ATOM 672 O O . PRO A 1 87 ? -8.493 -3.234 5.748 1.00 92.06 87 PRO A O 1
ATOM 675 N N . LEU A 1 88 ? -7.672 -3.604 7.817 1.00 93.06 88 LEU A N 1
ATOM 676 C CA . LEU A 1 88 ? -8.431 -2.544 8.482 1.00 93.06 88 LEU A CA 1
ATOM 677 C C . LEU A 1 88 ? -8.058 -1.165 7.928 1.00 93.06 88 LEU A C 1
ATOM 679 O O . LEU A 1 88 ? -8.934 -0.364 7.606 1.00 93.06 88 LEU A O 1
ATOM 683 N N . SER A 1 89 ? -6.763 -0.906 7.734 1.00 92.06 89 SER A N 1
ATOM 684 C CA . SER A 1 89 ? -6.306 0.363 7.166 1.00 92.06 89 SER A CA 1
ATOM 685 C C . SER A 1 89 ? -6.827 0.570 5.736 1.00 92.06 89 SER A C 1
ATOM 687 O O . SER A 1 89 ? -7.361 1.633 5.420 1.00 92.06 89 SER A O 1
ATOM 689 N N . GLN A 1 90 ? -6.789 -0.461 4.883 1.00 91.19 90 GLN A N 1
ATOM 690 C CA . GLN A 1 90 ? -7.363 -0.411 3.531 1.00 91.19 90 GLN A CA 1
ATOM 691 C C . GLN A 1 90 ? -8.879 -0.189 3.534 1.00 91.19 90 GLN A C 1
ATOM 693 O O . GLN A 1 90 ? -9.396 0.540 2.683 1.00 91.19 90 GLN A O 1
ATOM 698 N N . PHE A 1 91 ? -9.597 -0.807 4.474 1.00 93.19 91 PHE A N 1
ATOM 699 C CA . PHE A 1 91 ? -11.028 -0.586 4.643 1.00 93.19 91 PHE A CA 1
ATOM 700 C C . PHE A 1 91 ? -11.325 0.888 4.949 1.00 93.19 91 PHE A C 1
ATOM 702 O O . PHE A 1 91 ? -12.146 1.501 4.264 1.00 93.19 91 PHE A O 1
ATOM 709 N N . LEU A 1 92 ? -10.592 1.484 5.894 1.00 93.31 92 LEU A N 1
ATOM 710 C CA . LEU A 1 92 ? -10.736 2.896 6.250 1.00 93.31 92 LEU A CA 1
ATOM 711 C C . LEU A 1 92 ? -10.367 3.830 5.085 1.00 93.31 92 LEU A C 1
ATOM 713 O O . LEU A 1 92 ? -11.082 4.803 4.854 1.00 93.31 92 LEU A O 1
ATOM 717 N N . VAL A 1 93 ? -9.331 3.519 4.285 1.00 91.38 93 VAL A N 1
ATOM 718 C CA . VAL A 1 93 ? -9.011 4.272 3.047 1.00 91.38 93 VAL A CA 1
ATOM 719 C C . VAL A 1 93 ? -10.215 4.296 2.106 1.00 91.38 93 VAL A C 1
ATOM 721 O O . VAL A 1 93 ? -10.598 5.359 1.619 1.00 91.38 93 VAL A O 1
ATOM 724 N N . ARG A 1 94 ? -10.807 3.127 1.826 1.00 90.75 94 ARG A N 1
ATOM 725 C CA . ARG A 1 94 ? -11.960 3.022 0.918 1.00 90.75 94 ARG A CA 1
ATOM 726 C C . ARG A 1 94 ? -13.158 3.786 1.466 1.00 90.75 94 ARG A C 1
ATOM 728 O O . ARG A 1 94 ? -13.821 4.509 0.729 1.00 90.75 94 ARG A O 1
ATOM 735 N N . ARG A 1 95 ? -13.405 3.676 2.771 1.00 92.12 95 ARG A N 1
ATOM 736 C CA . ARG A 1 95 ? -14.523 4.350 3.434 1.00 92.12 95 ARG A CA 1
ATOM 737 C C . ARG A 1 95 ? -14.350 5.873 3.487 1.00 92.12 95 ARG A C 1
ATOM 739 O O . ARG A 1 95 ? -15.339 6.597 3.404 1.00 92.12 95 ARG A O 1
ATOM 746 N N . ALA A 1 96 ? -13.106 6.358 3.506 1.00 88.56 96 ALA A N 1
ATOM 747 C CA . ALA A 1 96 ? -12.754 7.782 3.508 1.00 88.56 96 ALA A CA 1
ATOM 748 C C . ALA A 1 96 ? -13.191 8.562 2.263 1.00 88.56 96 ALA A C 1
ATOM 750 O O . ALA A 1 96 ? -13.101 9.793 2.278 1.00 88.56 96 ALA A O 1
ATOM 751 N N . GLN A 1 97 ? -13.604 7.864 1.200 1.00 88.00 97 GLN A N 1
ATOM 752 C CA . GLN A 1 97 ? -14.163 8.463 -0.012 1.00 88.00 97 GLN A CA 1
ATOM 753 C C . GLN A 1 97 ? -15.594 8.976 0.202 1.00 88.00 97 GLN A C 1
ATOM 755 O O . GLN A 1 97 ? -15.987 9.931 -0.457 1.00 88.00 97 GLN A O 1
ATOM 760 N N . TYR A 1 98 ? -16.345 8.372 1.130 1.00 89.81 98 TYR A N 1
ATOM 761 C CA . TYR A 1 98 ? -17.782 8.622 1.299 1.00 89.81 98 TYR A CA 1
ATOM 762 C C . TYR A 1 98 ? -18.145 9.197 2.670 1.00 89.81 98 TYR A C 1
ATOM 764 O O . TYR A 1 98 ? -19.133 9.912 2.793 1.00 89.81 98 TYR A O 1
ATOM 772 N N . SER A 1 99 ? -17.371 8.889 3.713 1.00 91.69 99 SER A N 1
ATOM 773 C CA . SER A 1 99 ? -17.687 9.299 5.084 1.00 91.69 99 SER A CA 1
ATOM 774 C C . SER A 1 99 ? -16.440 9.702 5.861 1.00 91.69 99 SER A C 1
ATOM 776 O O . SER A 1 99 ? -15.394 9.065 5.736 1.00 91.69 99 SER A O 1
ATOM 778 N N . ASN A 1 100 ? -16.584 10.712 6.721 1.00 91.75 100 ASN A N 1
ATOM 779 C CA . ASN A 1 100 ? -15.539 11.156 7.651 1.00 91.75 100 ASN A CA 1
ATOM 780 C C . ASN A 1 100 ? -15.671 10.526 9.048 1.00 91.75 100 ASN A C 1
ATOM 782 O O . ASN A 1 100 ? -14.784 10.700 9.876 1.00 91.75 100 ASN A O 1
ATOM 786 N N . TYR A 1 101 ? -16.765 9.811 9.310 1.00 93.69 101 TYR A N 1
ATOM 787 C CA . TYR A 1 101 ? -17.048 9.149 10.578 1.00 93.69 101 TYR A CA 1
ATOM 788 C C . TYR A 1 101 ? -17.552 7.732 10.312 1.00 93.69 101 TYR A C 1
ATOM 790 O O . TYR A 1 101 ? -18.350 7.521 9.394 1.00 93.69 101 TYR A O 1
ATOM 798 N N . VAL A 1 102 ? -17.047 6.760 11.068 1.00 94.75 102 VAL A N 1
ATOM 799 C CA . VAL A 1 102 ? -17.365 5.342 10.893 1.00 94.75 102 VAL A CA 1
ATOM 800 C C . VAL A 1 102 ? -17.409 4.662 12.251 1.00 94.75 102 VAL A C 1
ATOM 802 O O . VAL A 1 102 ? -16.416 4.645 12.969 1.00 94.75 102 VAL A O 1
ATOM 805 N N . THR A 1 103 ? -18.533 4.034 12.571 1.00 95.44 103 THR A N 1
ATOM 806 C CA . THR A 1 103 ? -18.676 3.198 13.766 1.00 95.44 103 THR A CA 1
ATOM 807 C C . THR A 1 103 ? -18.628 1.735 13.352 1.00 95.44 103 THR A C 1
ATOM 809 O O . THR A 1 103 ? -19.424 1.308 12.517 1.00 95.44 103 THR A O 1
ATOM 812 N N . LEU A 1 104 ? -17.691 0.971 13.909 1.00 95.62 104 LEU A N 1
ATOM 813 C CA . LEU A 1 104 ? -17.511 -0.451 13.621 1.00 95.62 104 LEU A CA 1
ATOM 814 C C . LEU A 1 104 ? -17.715 -1.275 14.890 1.00 95.62 104 LEU A C 1
ATOM 816 O O . LEU A 1 104 ? -17.260 -0.895 15.967 1.00 95.62 104 LEU A O 1
ATOM 820 N N . THR A 1 105 ? -18.370 -2.425 14.761 1.00 96.56 105 THR A N 1
ATOM 821 C CA . THR A 1 105 ? -18.418 -3.431 15.828 1.00 96.56 105 THR A CA 1
ATOM 822 C C . THR A 1 105 ? -17.123 -4.237 15.842 1.00 96.56 105 THR A C 1
ATOM 824 O O . THR A 1 105 ? -16.483 -4.416 14.805 1.00 96.56 105 THR A O 1
ATOM 827 N N . PHE A 1 106 ? -16.735 -4.769 17.001 1.00 95.12 106 PHE A N 1
ATOM 828 C CA . PHE A 1 106 ? -15.495 -5.546 17.123 1.00 95.12 106 PHE A CA 1
ATOM 829 C C . PHE A 1 106 ? -15.532 -6.791 16.236 1.00 95.12 106 PHE A C 1
ATOM 831 O O . PHE A 1 106 ? -14.565 -7.066 15.538 1.00 95.12 106 PHE A O 1
ATOM 838 N N . LYS A 1 107 ? -16.690 -7.457 16.150 1.00 95.31 107 LYS A N 1
ATOM 839 C CA . LYS A 1 107 ? -16.905 -8.592 15.244 1.00 95.31 107 LYS A CA 1
ATOM 840 C C . LYS A 1 107 ? -16.632 -8.226 13.781 1.00 95.31 107 LYS A C 1
ATOM 842 O O . LYS A 1 107 ? -15.949 -8.959 13.080 1.00 95.31 107 LYS A O 1
ATOM 847 N N . PHE A 1 108 ? -17.114 -7.070 13.327 1.00 95.44 108 PHE A N 1
ATOM 848 C CA . PHE A 1 108 ? -16.874 -6.625 11.956 1.00 95.44 108 PHE A CA 1
ATOM 849 C C . PHE A 1 108 ? -15.401 -6.265 11.714 1.00 95.44 108 PHE A C 1
ATOM 851 O O . PHE A 1 108 ? -14.868 -6.488 10.631 1.00 95.44 108 PHE A O 1
ATOM 858 N N . ILE A 1 109 ? -14.709 -5.745 12.733 1.00 95.25 109 ILE A N 1
ATOM 859 C CA . ILE A 1 109 ? -13.259 -5.525 12.665 1.00 95.25 109 ILE A CA 1
ATOM 860 C C . ILE A 1 109 ? -12.524 -6.865 12.520 1.00 95.25 109 ILE A C 1
ATOM 862 O O . ILE A 1 109 ? -11.642 -6.969 11.674 1.00 95.25 109 ILE A O 1
ATOM 866 N N . GLU A 1 110 ? -12.903 -7.895 13.275 1.00 95.06 110 GLU A N 1
ATOM 867 C CA . GLU A 1 110 ? -12.333 -9.246 13.149 1.00 95.06 110 GLU A CA 1
ATOM 868 C C . GLU A 1 110 ? -12.594 -9.861 11.771 1.00 95.06 110 GLU A C 1
ATOM 870 O O . GLU A 1 110 ? -11.686 -10.438 11.179 1.00 95.06 110 GLU A O 1
ATOM 875 N N . GLU A 1 111 ? -13.792 -9.671 11.214 1.00 95.25 111 GLU A N 1
ATOM 876 C CA . GLU A 1 111 ? -14.128 -10.099 9.849 1.00 95.25 111 GLU A CA 1
ATOM 877 C C . GLU A 1 111 ? -13.239 -9.416 8.800 1.00 95.25 111 GLU A C 1
ATOM 879 O O . GLU A 1 111 ? -12.755 -10.071 7.878 1.00 95.25 111 GLU A O 1
ATOM 884 N N . ILE A 1 112 ? -12.965 -8.113 8.952 1.00 93.56 112 ILE A N 1
ATOM 885 C CA . ILE A 1 112 ? -12.040 -7.392 8.064 1.00 93.56 112 ILE A CA 1
ATOM 886 C C . ILE A 1 112 ? -10.610 -7.926 8.205 1.00 93.56 112 ILE A C 1
ATOM 888 O O . ILE A 1 112 ? -9.886 -8.015 7.211 1.00 93.56 112 ILE A O 1
ATOM 892 N N . LEU A 1 113 ? -10.180 -8.226 9.432 1.00 92.31 113 LEU A N 1
ATOM 893 C CA . LEU A 1 113 ? -8.836 -8.730 9.709 1.00 92.31 113 LEU A CA 1
ATOM 894 C C . LEU A 1 113 ? -8.660 -10.188 9.266 1.00 92.31 113 LEU A C 1
ATOM 896 O O . LEU A 1 113 ? -7.542 -10.580 8.941 1.00 92.31 113 LEU A O 1
AT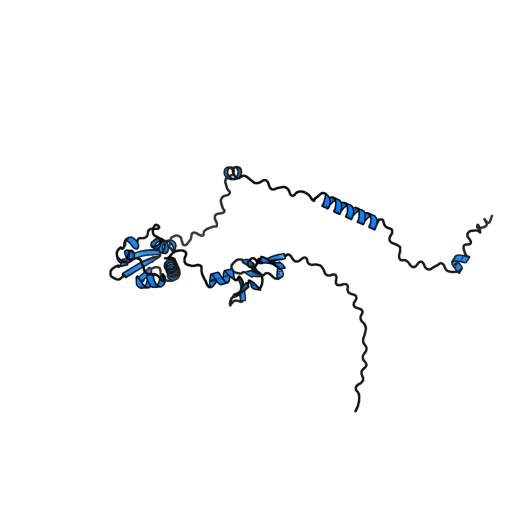OM 900 N N . GLY A 1 114 ? -9.741 -10.971 9.244 1.00 90.62 114 GLY A N 1
ATOM 901 C CA . GLY A 1 114 ? -9.696 -12.427 9.097 1.00 90.62 114 GLY A CA 1
ATOM 902 C C . GLY A 1 114 ? -9.141 -13.143 10.333 1.00 90.62 114 GLY A C 1
ATOM 903 O O . GLY A 1 114 ? -8.907 -14.345 10.280 1.00 90.62 114 GLY A O 1
ATOM 904 N N . ASP A 1 115 ? -8.943 -12.408 11.431 1.00 90.12 115 ASP A N 1
ATOM 905 C CA . ASP A 1 115 ? -8.301 -12.842 12.668 1.00 90.12 115 ASP A CA 1
ATOM 906 C C . ASP A 1 115 ? -9.039 -12.257 13.875 1.00 90.12 115 ASP A C 1
ATOM 908 O O . ASP A 1 115 ? -9.572 -11.146 13.822 1.00 90.12 115 ASP A O 1
ATOM 912 N N . LYS A 1 116 ? -8.979 -12.964 15.008 1.00 92.69 116 LYS A N 1
ATOM 913 C CA . LYS A 1 116 ? -9.514 -12.464 16.280 1.00 92.69 116 LYS A CA 1
ATOM 914 C C . LYS A 1 116 ? -8.686 -11.295 16.821 1.00 92.69 116 LYS A C 1
ATOM 916 O O . LYS A 1 116 ? -7.445 -11.281 16.725 1.00 92.69 116 LYS A O 1
ATOM 921 N N . LEU A 1 117 ? -9.384 -10.330 17.417 1.00 93.25 117 LEU A N 1
ATOM 922 C CA . LEU A 1 117 ? -8.778 -9.253 18.191 1.00 93.25 117 LEU A CA 1
ATOM 923 C C . LEU A 1 117 ? -8.177 -9.835 19.479 1.00 93.25 117 LEU A C 1
ATOM 925 O O . LEU A 1 117 ? -8.707 -10.804 20.022 1.00 93.25 117 LEU A O 1
ATOM 929 N N . PRO A 1 118 ? -7.056 -9.281 19.970 1.00 92.75 118 PRO A N 1
ATOM 930 C CA . PRO A 1 118 ? -6.490 -9.714 21.241 1.00 92.75 118 PRO A CA 1
ATOM 931 C C . PRO A 1 118 ? -7.433 -9.363 22.398 1.00 92.75 118 PRO A C 1
ATOM 933 O O . PRO A 1 118 ? -8.100 -8.330 22.358 1.00 92.75 118 PRO A O 1
ATOM 936 N N . ASP A 1 119 ? -7.416 -10.161 23.467 1.00 92.38 119 ASP A N 1
ATOM 937 C CA . ASP A 1 119 ? -8.269 -9.953 24.651 1.00 92.38 119 ASP A CA 1
ATOM 938 C C . ASP A 1 119 ? -8.102 -8.553 25.265 1.00 92.38 119 ASP A C 1
ATOM 940 O O . ASP A 1 119 ? -9.053 -7.951 25.758 1.00 92.38 119 ASP A O 1
ATOM 944 N N . SER A 1 120 ? -6.907 -7.966 25.153 1.00 92.19 120 SER A N 1
ATOM 945 C CA . SER A 1 120 ? -6.635 -6.598 25.604 1.00 92.19 120 SER A CA 1
ATOM 946 C C . SER A 1 120 ? -7.486 -5.533 24.905 1.00 92.19 120 SER A C 1
ATOM 948 O O . SER A 1 120 ? -7.793 -4.518 25.528 1.00 92.19 120 SER A O 1
ATOM 950 N N . ALA A 1 121 ? -7.923 -5.767 23.664 1.00 91.50 121 ALA A N 1
ATOM 951 C CA . ALA A 1 121 ? -8.833 -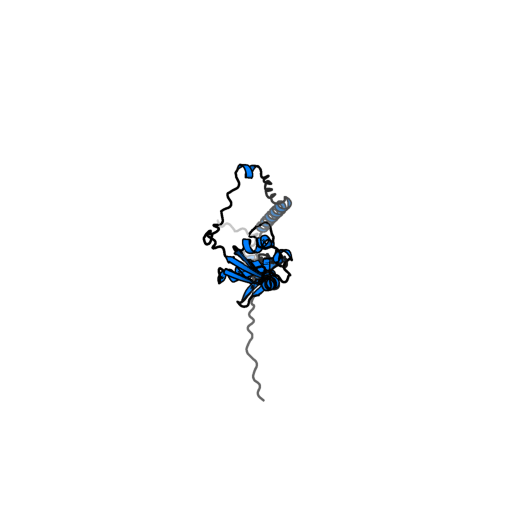4.875 22.946 1.00 91.50 121 ALA A CA 1
ATOM 952 C C . ALA A 1 121 ? -10.255 -4.884 23.535 1.00 91.50 121 ALA A C 1
ATOM 954 O O . ALA A 1 121 ? -10.976 -3.893 23.406 1.00 91.50 121 ALA A O 1
ATOM 955 N N . TYR A 1 122 ? -10.646 -5.987 24.183 1.00 93.12 122 TYR A N 1
ATOM 956 C CA . TYR A 1 122 ? -11.942 -6.151 24.843 1.00 93.12 122 TYR A CA 1
ATOM 957 C C . TYR A 1 122 ? -11.942 -5.593 26.268 1.00 93.12 122 TYR A C 1
ATOM 959 O O . TYR A 1 122 ? -12.944 -5.035 26.708 1.00 93.12 122 TYR A O 1
ATOM 967 N N . THR A 1 123 ? -10.822 -5.726 26.980 1.00 91.25 123 THR A N 1
ATOM 968 C CA . THR A 1 123 ? -10.738 -5.376 28.406 1.00 91.25 123 THR A CA 1
ATOM 969 C C . THR A 1 123 ? -10.274 -3.941 28.647 1.00 91.25 123 THR A C 1
ATOM 971 O O . THR A 1 123 ? -10.548 -3.374 29.700 1.00 91.25 123 THR A O 1
ATOM 974 N N . SER A 1 124 ? -9.521 -3.336 27.722 1.00 91.06 124 SER A N 1
ATOM 975 C CA . SER A 1 124 ? -8.862 -2.047 27.958 1.00 91.06 124 SER A CA 1
ATOM 976 C C . SER A 1 124 ? -9.025 -1.068 26.803 1.00 91.06 124 SER A C 1
ATOM 978 O O . SER A 1 124 ? -8.520 -1.283 25.703 1.00 91.06 124 SER A O 1
ATOM 980 N N . GLU A 1 125 ? -9.596 0.100 27.099 1.00 90.44 125 GLU A N 1
ATOM 981 C CA . GLU A 1 125 ? -9.673 1.223 26.153 1.00 90.44 125 GLU A CA 1
ATOM 982 C C . GLU A 1 125 ? -8.281 1.715 25.720 1.00 90.44 125 GLU A C 1
ATOM 984 O O . GLU A 1 125 ? -8.090 2.144 24.586 1.00 90.44 125 GLU A O 1
ATOM 989 N N . LYS A 1 126 ? -7.260 1.545 26.575 1.00 91.12 126 LYS A N 1
ATOM 990 C CA . LYS A 1 126 ? -5.856 1.878 26.267 1.00 91.12 126 LYS A CA 1
ATOM 991 C C . LYS A 1 126 ? -5.337 1.208 24.992 1.00 91.12 126 LYS A C 1
ATOM 993 O O . LYS A 1 126 ? -4.458 1.769 24.342 1.00 91.12 126 LYS A O 1
ATOM 998 N N . TRP A 1 127 ? -5.862 0.036 24.631 1.00 93.25 127 TRP A N 1
ATOM 999 C CA . TRP A 1 127 ? -5.486 -0.650 23.395 1.00 93.25 127 TRP A CA 1
ATOM 1000 C C . TRP A 1 127 ? -5.886 0.150 22.144 1.00 93.25 127 TRP A C 1
ATOM 1002 O O . TRP A 1 127 ? -5.178 0.134 21.141 1.00 93.25 127 TRP A O 1
ATOM 1012 N N . TRP A 1 128 ? -6.978 0.912 22.234 1.00 93.25 128 TRP A N 1
ATOM 1013 C CA . TRP A 1 128 ? -7.513 1.763 21.172 1.00 93.25 128 TRP A CA 1
ATOM 1014 C C . TRP A 1 128 ? -6.908 3.173 21.149 1.00 93.25 128 TRP A C 1
ATOM 1016 O O . TRP A 1 128 ? -7.370 4.039 20.407 1.00 93.25 128 TRP A O 1
ATOM 1026 N N . ASN A 1 129 ? -5.868 3.421 21.950 1.00 92.12 129 ASN A N 1
ATOM 1027 C CA . ASN A 1 129 ? -5.205 4.716 22.002 1.00 92.12 129 ASN A CA 1
ATOM 1028 C C . ASN A 1 129 ? -4.549 5.071 20.653 1.00 92.12 129 ASN A C 1
ATOM 1030 O O . ASN A 1 129 ? -4.037 4.225 19.922 1.00 92.12 129 ASN A O 1
ATOM 1034 N N . ASN A 1 130 ? -4.502 6.362 20.347 1.00 92.44 130 ASN A N 1
ATOM 1035 C CA . ASN A 1 130 ? -3.915 6.915 19.136 1.00 92.44 130 ASN A CA 1
ATOM 1036 C C . ASN A 1 130 ? -2.396 7.135 19.297 1.00 92.44 130 ASN A C 1
ATOM 1038 O O . ASN A 1 130 ? -1.913 8.261 19.189 1.00 92.44 130 ASN A O 1
ATOM 1042 N N . SER A 1 131 ? -1.629 6.067 19.546 1.00 89.69 131 SER A N 1
ATOM 1043 C CA . SER A 1 131 ? -0.157 6.113 19.594 1.00 89.69 131 SER A CA 1
ATOM 1044 C C . SER A 1 131 ? 0.477 5.419 18.382 1.00 89.69 131 SER A C 1
ATOM 1046 O O . SER A 1 131 ? -0.065 4.455 17.857 1.00 89.69 131 SER A O 1
ATOM 1048 N N . LEU A 1 132 ? 1.645 5.866 17.918 1.00 86.06 132 LEU A N 1
ATOM 1049 C CA . LEU A 1 132 ? 2.371 5.190 16.824 1.00 86.06 132 LEU A CA 1
ATOM 1050 C C . LEU A 1 132 ? 3.204 3.986 17.304 1.00 86.06 132 LEU A C 1
ATOM 1052 O O . LEU A 1 132 ? 3.846 3.326 16.496 1.00 86.06 132 LEU A O 1
ATOM 1056 N N . SER A 1 133 ? 3.212 3.703 18.610 1.00 86.62 133 SER A N 1
ATOM 1057 C CA . SER A 1 133 ? 4.033 2.642 19.205 1.00 86.62 133 SER A CA 1
ATOM 1058 C C . SER A 1 133 ? 3.424 1.246 19.060 1.00 86.62 133 SER A C 1
ATOM 1060 O O . SER A 1 133 ? 4.149 0.257 19.145 1.00 86.62 133 SER A O 1
ATOM 1062 N N . HIS A 1 134 ? 2.104 1.142 18.865 1.00 87.25 134 HIS A N 1
ATOM 1063 C CA . HIS A 1 134 ? 1.424 -0.140 18.689 1.00 87.25 134 HIS A CA 1
ATOM 1064 C C . HIS A 1 134 ? 1.065 -0.373 17.222 1.00 87.25 134 HIS A C 1
ATOM 1066 O O . HIS A 1 134 ? 0.570 0.513 16.531 1.00 87.25 134 HIS A O 1
ATOM 1072 N N . SER A 1 135 ? 1.248 -1.612 16.765 1.00 88.88 135 SER A N 1
ATOM 1073 C CA . SER A 1 135 ? 0.975 -2.006 15.378 1.00 88.88 135 SER A CA 1
ATOM 1074 C C . SER A 1 135 ? -0.500 -1.882 14.982 1.00 88.88 135 SER A C 1
ATOM 1076 O O . SER A 1 135 ? -0.803 -1.695 13.803 1.00 88.88 135 SER A O 1
ATOM 1078 N N . ALA A 1 136 ? -1.419 -1.987 15.949 1.00 90.06 136 ALA A N 1
ATOM 1079 C CA . ALA A 1 136 ? -2.846 -1.764 15.734 1.00 90.06 136 ALA A CA 1
ATOM 1080 C C . ALA A 1 136 ? -3.122 -0.290 15.431 1.00 90.06 136 ALA A C 1
ATOM 1082 O O . ALA A 1 136 ? -3.657 0.034 14.372 1.00 90.06 136 ALA A O 1
ATOM 1083 N N . SER A 1 137 ? -2.677 0.602 16.314 1.00 91.00 137 SER A N 1
ATOM 1084 C CA . SER A 1 137 ? -2.940 2.033 16.208 1.00 91.00 137 SER A CA 1
ATOM 1085 C C . SER A 1 137 ? -2.197 2.716 15.075 1.00 91.00 137 SER A C 1
ATOM 1087 O O . SER A 1 137 ? -2.755 3.581 14.400 1.00 91.00 137 SER A O 1
ATOM 1089 N N . GLU A 1 138 ? -0.994 2.242 14.760 1.00 91.06 138 GLU A N 1
ATOM 1090 C CA . GLU A 1 138 ? -0.281 2.625 13.547 1.00 91.06 138 GLU A CA 1
ATOM 1091 C C . GLU A 1 138 ? -1.141 2.414 12.285 1.00 91.06 138 GLU A C 1
ATOM 1093 O O . GLU A 1 138 ? -1.089 3.231 11.361 1.00 91.06 138 GLU A O 1
ATOM 1098 N N . ALA A 1 139 ? -1.977 1.370 12.239 1.00 91.62 139 ALA A N 1
ATOM 1099 C CA . ALA A 1 139 ? -2.741 1.023 11.045 1.00 91.62 139 ALA A CA 1
ATOM 1100 C C . ALA A 1 139 ? -3.801 2.070 10.675 1.00 91.62 139 ALA A C 1
ATOM 1102 O O . ALA A 1 139 ? -3.915 2.414 9.497 1.00 91.62 139 ALA A O 1
ATOM 1103 N N . TRP A 1 140 ? -4.558 2.600 11.641 1.00 92.38 140 TRP A N 1
ATOM 1104 C CA . TRP A 1 140 ? -5.527 3.668 11.363 1.00 92.38 140 TRP A CA 1
ATOM 1105 C C . TRP A 1 140 ? -4.863 5.046 11.279 1.00 92.38 140 TRP A C 1
ATOM 1107 O O . TRP A 1 140 ? -5.205 5.829 10.387 1.00 92.38 140 TRP A O 1
ATOM 1117 N N . LEU A 1 141 ? -3.841 5.308 12.102 1.00 91.88 141 LEU A N 1
ATOM 1118 C CA . LEU A 1 141 ? -3.102 6.575 12.085 1.00 91.88 141 LEU A CA 1
ATOM 1119 C C . LEU A 1 141 ? -2.378 6.823 10.762 1.00 91.88 141 LEU A C 1
ATOM 1121 O O . LEU A 1 141 ? -2.425 7.932 10.234 1.00 91.88 141 LEU A O 1
ATOM 1125 N N . THR A 1 142 ? -1.769 5.792 10.171 1.00 88.19 142 THR A N 1
ATOM 1126 C CA . THR A 1 142 ? -1.071 5.911 8.876 1.00 88.19 142 THR A CA 1
ATOM 1127 C C . THR A 1 142 ? -2.011 6.347 7.747 1.00 88.19 142 THR A C 1
ATOM 1129 O O . THR A 1 142 ? -1.578 6.962 6.772 1.00 88.19 142 THR A O 1
ATOM 1132 N N . VAL A 1 143 ? -3.307 6.056 7.879 1.00 89.62 143 VAL A N 1
ATOM 1133 C CA . VAL A 1 143 ? -4.348 6.422 6.908 1.00 89.62 143 VAL A CA 1
ATOM 1134 C C . VAL A 1 143 ? -4.998 7.776 7.238 1.00 89.62 143 VAL A C 1
ATOM 1136 O O . VAL A 1 143 ? -5.835 8.260 6.479 1.00 89.62 143 VAL A O 1
ATOM 1139 N N . GLY A 1 144 ? -4.602 8.428 8.334 1.00 90.44 144 GLY A N 1
ATOM 1140 C CA . GLY A 1 144 ? -5.204 9.685 8.784 1.00 90.44 144 GLY A CA 1
ATOM 1141 C C . GLY A 1 144 ? -6.568 9.494 9.448 1.00 90.44 144 GLY A C 1
ATOM 1142 O O . GLY A 1 144 ? -7.414 10.383 9.389 1.00 90.44 144 GLY A O 1
ATOM 1143 N N . TRP A 1 145 ? -6.805 8.330 10.050 1.00 93.50 145 TRP A N 1
ATOM 1144 C CA . TRP A 1 145 ? -7.956 8.082 10.912 1.00 93.50 145 TRP A CA 1
ATOM 1145 C C . TRP A 1 145 ? -7.507 8.011 12.363 1.00 93.50 145 TRP A C 1
ATOM 1147 O O . TRP A 1 145 ? -6.384 7.601 12.653 1.00 93.50 145 TRP A O 1
ATOM 1157 N N . ARG A 1 146 ? -8.395 8.386 13.278 1.00 94.19 146 ARG A N 1
ATOM 1158 C CA . ARG A 1 146 ? -8.209 8.255 14.724 1.00 94.19 146 ARG A CA 1
ATOM 1159 C C . ARG A 1 146 ? -9.436 7.627 15.349 1.00 94.19 146 ARG A C 1
ATOM 1161 O O . ARG A 1 146 ? -10.543 7.788 14.840 1.00 94.19 146 ARG A O 1
ATOM 1168 N N . VAL A 1 147 ? -9.229 6.920 16.449 1.00 95.12 147 VAL A N 1
ATOM 1169 C CA . VAL A 1 147 ? -10.328 6.462 17.297 1.00 95.12 147 VAL A CA 1
ATOM 1170 C C . VAL A 1 147 ? -10.803 7.653 18.127 1.00 95.12 147 VAL A C 1
ATOM 1172 O O . VAL A 1 147 ? -9.977 8.330 18.739 1.00 95.12 147 VAL A O 1
ATOM 1175 N N . GLU A 1 148 ? -12.104 7.938 18.094 1.00 93.06 148 GLU A N 1
ATOM 1176 C CA . GLU A 1 148 ? -12.725 9.050 18.831 1.00 93.06 148 GLU A CA 1
ATOM 1177 C C . GLU A 1 148 ? -13.367 8.564 20.132 1.00 93.06 148 GLU A C 1
ATOM 1179 O O . GLU A 1 148 ? -13.141 9.149 21.185 1.00 93.06 148 GLU A O 1
ATOM 1184 N N . ASN A 1 149 ? -14.132 7.474 20.071 1.00 91.38 149 ASN A N 1
ATOM 1185 C CA . ASN A 1 149 ? -14.783 6.876 21.233 1.00 91.38 149 ASN A CA 1
ATOM 1186 C C . ASN A 1 149 ? -14.867 5.352 21.075 1.00 91.38 149 ASN A C 1
ATOM 1188 O O . ASN A 1 149 ? -15.146 4.855 19.974 1.00 91.38 149 ASN A O 1
ATOM 1192 N N . VAL A 1 150 ? -14.650 4.618 22.166 1.00 93.75 150 VAL A N 1
ATOM 1193 C CA . VAL A 1 150 ? -14.814 3.164 22.219 1.00 93.75 150 VAL A CA 1
ATOM 1194 C C . VAL A 1 150 ? -15.795 2.798 23.317 1.00 93.75 150 VAL A C 1
ATOM 1196 O O . VAL A 1 150 ? -15.574 3.070 24.491 1.00 93.75 150 VAL A O 1
ATOM 1199 N N . ASN A 1 151 ? -16.857 2.100 22.933 1.00 93.50 151 ASN A N 1
ATOM 1200 C CA . ASN A 1 151 ? -17.807 1.521 23.864 1.00 93.50 151 ASN A CA 1
ATOM 1201 C C . ASN A 1 151 ? -17.499 0.025 24.021 1.00 93.50 151 ASN A C 1
ATOM 1203 O O . ASN A 1 151 ? -17.815 -0.779 23.140 1.00 93.50 151 ASN A O 1
ATOM 1207 N N . LEU A 1 152 ? -16.873 -0.344 25.143 1.00 92.19 152 LEU A N 1
ATOM 1208 C CA . LEU A 1 152 ? -16.515 -1.735 25.452 1.00 92.19 152 LEU A CA 1
ATOM 1209 C C . LEU A 1 152 ? -17.743 -2.604 25.772 1.00 92.19 152 LEU A C 1
ATOM 1211 O O . LEU A 1 152 ? -17.744 -3.788 25.440 1.00 92.19 152 LEU A O 1
ATOM 1215 N N . ALA A 1 153 ? -18.803 -2.025 26.348 1.00 90.88 153 ALA A N 1
ATOM 1216 C CA . ALA A 1 153 ? -20.032 -2.751 26.679 1.00 90.88 153 ALA A CA 1
ATOM 1217 C C . ALA A 1 153 ? -20.782 -3.186 25.411 1.00 90.88 153 ALA A C 1
ATOM 1219 O O . ALA A 1 153 ? -21.178 -4.341 25.274 1.00 90.88 153 ALA A O 1
ATOM 1220 N N . GLU A 1 154 ? -20.902 -2.279 24.440 1.00 90.56 154 GLU A N 1
ATOM 1221 C CA . GLU A 1 154 ? -21.517 -2.570 23.140 1.00 90.56 154 GLU A CA 1
ATOM 1222 C C . GLU A 1 154 ? -20.540 -3.161 22.114 1.00 90.56 154 GLU A C 1
ATOM 1224 O O . GLU A 1 154 ? -20.953 -3.523 21.009 1.00 90.56 154 GLU A O 1
ATOM 1229 N N . LYS A 1 155 ? -19.247 -3.257 22.458 1.00 93.38 155 LYS A N 1
ATOM 1230 C CA . LYS A 1 155 ? -18.157 -3.717 21.581 1.00 93.38 155 LYS A CA 1
ATOM 1231 C C . LYS A 1 155 ? -18.119 -2.948 20.258 1.00 93.38 155 LYS A C 1
ATOM 1233 O O . LYS A 1 155 ? -18.098 -3.538 19.171 1.00 93.38 155 LYS A O 1
ATOM 1238 N N . LYS A 1 156 ? -18.142 -1.617 20.346 1.00 95.44 156 LYS A N 1
ATOM 1239 C CA . LYS A 1 156 ? -18.118 -0.697 19.200 1.00 95.44 156 LYS A CA 1
ATOM 1240 C C . LYS A 1 156 ? -16.969 0.293 19.324 1.00 95.44 156 LYS A C 1
ATOM 1242 O O . LYS A 1 156 ? -16.753 0.867 20.385 1.00 95.44 156 LYS A O 1
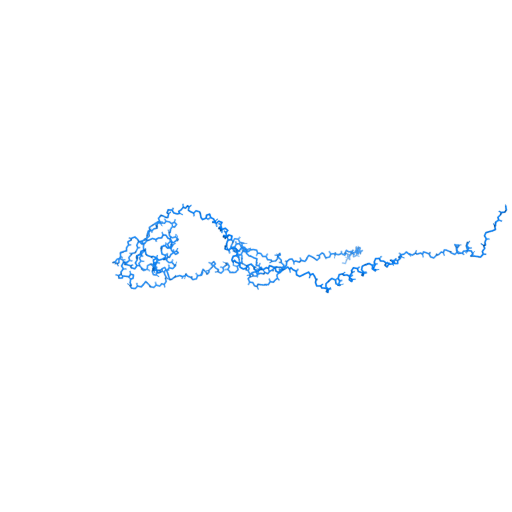ATOM 1247 N N . ALA A 1 157 ? -16.277 0.533 18.218 1.00 95.12 157 ALA A N 1
ATOM 1248 C CA . ALA A 1 157 ? -15.265 1.573 18.091 1.00 95.12 157 ALA A CA 1
ATOM 1249 C C . ALA A 1 157 ? -15.701 2.585 17.031 1.00 95.12 157 ALA A C 1
ATOM 1251 O O . ALA A 1 157 ? -16.101 2.218 15.922 1.00 95.12 157 ALA A O 1
ATOM 1252 N N . SER A 1 158 ? -15.622 3.865 17.374 1.00 95.44 158 SER A N 1
ATOM 1253 C CA . SER A 1 158 ? -15.875 4.962 16.450 1.00 95.44 158 SER A CA 1
ATOM 1254 C C . SER A 1 158 ? -14.568 5.567 15.962 1.00 95.44 158 SER A C 1
ATOM 1256 O O . SER A 1 158 ? -13.681 5.922 16.738 1.00 95.44 158 SER A O 1
ATOM 1258 N N . PHE A 1 159 ? -14.460 5.672 14.645 1.00 95.38 159 PHE A N 1
ATOM 1259 C CA . PHE A 1 159 ? -13.323 6.230 13.945 1.00 95.38 159 PHE A CA 1
ATOM 1260 C C . PHE A 1 159 ? -13.730 7.531 13.282 1.00 95.38 159 PHE A C 1
ATOM 1262 O O . PHE A 1 159 ? -14.736 7.603 12.570 1.00 95.38 159 PHE A O 1
ATOM 1269 N N . ARG A 1 160 ? -12.884 8.537 13.448 1.00 94.88 160 ARG A N 1
ATOM 1270 C CA . ARG A 1 160 ? -13.008 9.821 12.784 1.00 94.88 160 ARG A CA 1
ATOM 1271 C C . ARG A 1 160 ? -11.811 10.033 11.878 1.00 94.88 160 ARG A C 1
ATOM 1273 O O . ARG A 1 160 ? -10.659 9.835 12.265 1.00 94.88 160 ARG A O 1
ATOM 1280 N N . LYS A 1 161 ? -12.093 10.429 10.646 1.00 92.12 161 LYS A N 1
ATOM 1281 C CA . LYS A 1 161 ? -11.078 10.871 9.704 1.00 92.12 161 LYS A CA 1
ATOM 1282 C C . LYS A 1 161 ? -10.569 12.212 10.195 1.00 92.12 161 LYS A C 1
ATOM 1284 O O . LYS A 1 161 ? -11.347 13.153 10.370 1.00 92.12 161 LYS A O 1
ATOM 1289 N N . GLU A 1 162 ? -9.267 12.314 10.392 1.00 85.75 162 GLU A N 1
ATOM 1290 C CA . GLU A 1 162 ? -8.675 13.620 10.586 1.00 85.75 162 GLU A CA 1
ATOM 1291 C C . GLU A 1 162 ? -8.811 14.381 9.281 1.00 85.75 162 GLU A C 1
ATOM 1293 O O . GLU A 1 162 ? -8.365 13.922 8.224 1.00 85.75 162 GLU A O 1
ATOM 1298 N N . ALA A 1 163 ? -9.463 15.541 9.345 1.00 69.81 163 ALA A N 1
ATOM 1299 C CA . ALA A 1 163 ? -9.413 16.497 8.261 1.00 69.81 163 ALA A CA 1
ATOM 1300 C C . ALA A 1 163 ? -7.943 16.871 8.100 1.00 69.81 163 ALA A C 1
ATOM 1302 O O . ALA A 1 163 ? -7.402 17.690 8.839 1.00 69.81 163 ALA A O 1
ATOM 1303 N N . SER A 1 164 ? -7.264 16.194 7.177 1.00 58.72 164 SER A N 1
ATOM 1304 C CA . SER A 1 164 ? -5.891 16.507 6.868 1.00 58.72 164 SER A CA 1
ATOM 1305 C C . SER A 1 164 ? -5.893 17.957 6.402 1.00 58.72 164 SER A C 1
ATOM 1307 O O . SER A 1 164 ? -6.305 18.248 5.279 1.00 58.72 164 SER A O 1
ATOM 1309 N N . THR A 1 165 ? -5.335 18.856 7.203 1.00 52.69 165 THR A N 1
ATOM 1310 C CA . THR A 1 165 ? -4.879 20.183 6.761 1.00 52.69 165 THR A CA 1
ATOM 1311 C C . THR A 1 165 ? -3.796 20.081 5.665 1.00 52.69 165 THR A C 1
ATOM 1313 O O . THR A 1 165 ? -3.233 21.075 5.226 1.00 52.69 165 THR A O 1
ATOM 1316 N N . LEU A 1 166 ? -3.525 18.864 5.174 1.00 51.56 166 LEU A N 1
ATOM 1317 C CA . LEU A 1 166 ? -2.588 18.479 4.129 1.00 51.56 166 LEU A CA 1
ATOM 1318 C C . LEU A 1 166 ? -3.267 18.106 2.799 1.00 51.56 166 LEU A C 1
ATOM 1320 O O . LEU A 1 166 ? -2.603 17.540 1.926 1.00 51.56 166 LEU A O 1
ATOM 1324 N N . ALA A 1 167 ? -4.548 18.431 2.597 1.00 45.62 167 ALA A N 1
ATOM 1325 C CA . ALA A 1 167 ? -5.159 18.456 1.265 1.00 45.62 167 ALA A CA 1
ATOM 1326 C C . ALA A 1 167 ? -4.568 19.624 0.450 1.00 45.62 167 ALA A C 1
ATOM 1328 O O . ALA A 1 167 ? -5.224 20.621 0.183 1.00 45.62 167 ALA A O 1
ATOM 1329 N N . GLY A 1 168 ? -3.276 19.547 0.126 1.00 45.91 168 GLY A N 1
ATOM 1330 C CA . GLY A 1 168 ? -2.586 20.634 -0.561 1.00 45.91 168 GLY A CA 1
ATOM 1331 C C . GLY A 1 168 ? -1.068 20.654 -0.468 1.00 45.91 168 GLY A C 1
ATOM 1332 O O . GLY A 1 168 ? -0.456 21.450 -1.175 1.00 45.91 168 GLY A O 1
ATOM 1333 N N . VAL A 1 169 ? -0.404 19.779 0.300 1.00 44.38 169 VAL A N 1
ATOM 1334 C CA . VAL A 1 169 ? 1.048 19.636 0.112 1.00 44.38 169 VAL A CA 1
ATOM 1335 C C . VAL A 1 169 ? 1.252 18.737 -1.095 1.00 44.38 169 VAL A C 1
ATOM 1337 O O . VAL A 1 169 ? 1.531 17.543 -0.977 1.00 44.38 169 VAL A O 1
ATOM 1340 N N . GLN A 1 170 ? 1.105 19.321 -2.289 1.00 47.44 170 GLN A N 1
ATOM 1341 C CA . GLN A 1 170 ? 1.760 18.774 -3.462 1.00 47.44 170 GLN A CA 1
ATOM 1342 C C . GLN A 1 170 ? 3.189 18.484 -3.024 1.00 47.44 170 GLN A C 1
ATOM 1344 O O . GLN A 1 170 ? 3.944 19.405 -2.705 1.00 47.44 170 GLN A O 1
ATOM 1349 N N . LYS A 1 171 ? 3.563 17.203 -2.958 1.00 44.91 171 LYS A N 1
ATOM 1350 C CA . LYS A 1 171 ? 4.965 16.816 -2.889 1.00 44.91 171 LYS A CA 1
ATOM 1351 C C . LYS A 1 171 ? 5.570 17.284 -4.209 1.00 44.91 171 LYS A C 1
ATOM 1353 O O . LYS A 1 171 ? 5.764 16.483 -5.121 1.00 44.91 171 LYS A O 1
ATOM 1358 N N . LYS A 1 172 ? 5.854 18.591 -4.332 1.00 43.09 172 LYS A N 1
ATOM 1359 C CA . LYS A 1 172 ? 6.838 19.116 -5.267 1.00 43.09 172 LYS A CA 1
ATOM 1360 C C . LYS A 1 172 ? 8.012 18.195 -5.039 1.00 43.09 172 LYS A C 1
ATOM 1362 O O . LYS A 1 172 ? 8.522 18.146 -3.920 1.00 43.09 172 LYS A O 1
ATOM 1367 N N . ARG A 1 173 ? 8.344 17.376 -6.042 1.00 49.31 173 ARG A N 1
ATOM 1368 C CA . ARG A 1 173 ? 9.548 16.549 -6.040 1.00 49.31 173 ARG A CA 1
ATOM 1369 C C . ARG A 1 173 ? 10.665 17.482 -5.604 1.00 49.31 173 ARG A C 1
ATOM 1371 O O . ARG A 1 173 ? 11.100 18.307 -6.405 1.00 49.31 173 ARG A O 1
ATOM 1378 N N . GLN A 1 174 ? 11.052 17.433 -4.331 1.00 54.56 174 GLN A N 1
ATOM 1379 C CA . GLN A 1 174 ? 12.137 18.264 -3.855 1.00 54.56 174 GLN A CA 1
ATOM 1380 C C . GLN A 1 174 ? 13.326 17.777 -4.667 1.00 54.56 174 GLN A C 1
ATOM 1382 O O . GLN A 1 174 ? 13.715 16.609 -4.562 1.00 54.56 174 GLN A O 1
ATOM 1387 N N . ARG A 1 175 ? 13.819 18.621 -5.583 1.00 60.41 175 ARG A N 1
ATOM 1388 C CA . ARG A 1 175 ? 15.065 18.345 -6.293 1.00 60.41 175 ARG A CA 1
ATOM 1389 C C . ARG A 1 175 ? 16.063 18.020 -5.194 1.00 60.41 175 ARG A C 1
ATOM 1391 O O . ARG A 1 175 ? 16.270 18.849 -4.311 1.00 60.41 175 ARG A O 1
ATOM 1398 N N . ARG A 1 176 ? 16.585 16.788 -5.193 1.00 63.09 176 ARG A N 1
ATOM 1399 C CA . ARG A 1 176 ? 17.580 16.356 -4.208 1.00 63.09 176 ARG A CA 1
ATOM 1400 C C . ARG A 1 176 ? 18.642 17.449 -4.167 1.00 63.09 176 ARG A C 1
ATOM 1402 O O . ARG A 1 176 ? 19.237 17.738 -5.206 1.00 63.09 176 ARG A O 1
ATOM 1409 N N . LYS A 1 177 ? 18.805 18.101 -3.011 1.00 68.12 177 LYS A N 1
ATOM 1410 C CA . LYS A 1 177 ? 19.831 19.131 -2.844 1.00 68.12 177 LYS A CA 1
ATOM 1411 C C . LYS A 1 177 ? 21.163 18.485 -3.245 1.00 68.12 177 LYS A C 1
ATOM 1413 O O . LYS A 1 177 ? 21.432 17.367 -2.794 1.00 68.12 177 LYS A O 1
ATOM 1418 N N . PRO A 1 178 ? 21.945 19.093 -4.152 1.00 68.56 178 PRO A N 1
ATOM 1419 C CA . PRO A 1 178 ? 23.213 18.512 -4.554 1.00 68.56 178 PRO A CA 1
ATOM 1420 C C . PRO A 1 178 ? 24.075 18.337 -3.304 1.00 68.56 178 PRO A C 1
ATOM 1422 O O . PRO A 1 178 ? 24.177 19.251 -2.490 1.00 68.56 178 PRO A O 1
ATOM 1425 N N . LEU A 1 179 ? 24.662 17.147 -3.146 1.00 75.25 179 LEU A N 1
ATOM 1426 C CA . LEU A 1 179 ? 25.585 16.860 -2.047 1.00 75.25 179 LEU A CA 1
ATOM 1427 C C . LEU A 1 179 ? 26.652 17.960 -1.972 1.00 75.25 179 LEU A C 1
ATOM 1429 O O . LEU A 1 179 ? 27.142 18.408 -3.021 1.00 75.25 179 LEU A O 1
ATOM 1433 N N . SER A 1 180 ? 26.985 18.375 -0.747 1.00 82.25 180 SER A N 1
ATOM 1434 C CA . SER A 1 180 ? 27.951 19.442 -0.490 1.00 82.25 180 SER A CA 1
ATOM 1435 C C . SER A 1 180 ? 29.302 19.122 -1.147 1.00 82.25 180 SER A C 1
ATOM 1437 O O . SER A 1 180 ? 29.652 17.945 -1.314 1.00 82.25 180 SER A O 1
ATOM 1439 N N . PRO A 1 181 ? 30.075 20.145 -1.551 1.00 77.88 181 PRO A N 1
ATOM 1440 C CA . PRO A 1 181 ? 31.380 19.938 -2.177 1.00 77.88 181 PRO A CA 1
ATOM 1441 C C . PRO A 1 181 ? 32.319 19.118 -1.280 1.00 77.88 181 PRO A C 1
ATOM 1443 O O . PRO A 1 181 ? 33.003 18.230 -1.783 1.00 77.88 181 PRO A O 1
ATOM 1446 N N . ALA A 1 182 ? 32.250 19.315 0.040 1.00 80.81 182 ALA A N 1
ATOM 1447 C CA . ALA A 1 182 ? 32.978 18.520 1.028 1.00 80.81 182 ALA A CA 1
ATOM 1448 C C . ALA A 1 182 ? 32.597 17.025 0.985 1.00 80.81 182 ALA A C 1
ATOM 1450 O O . ALA A 1 182 ? 33.469 16.162 0.928 1.00 80.81 182 ALA A O 1
ATOM 1451 N N . PHE A 1 183 ? 31.301 16.696 0.910 1.00 77.25 183 PHE A N 1
ATOM 1452 C CA . PHE A 1 183 ? 30.842 15.302 0.852 1.00 77.25 183 PHE A CA 1
ATOM 1453 C C . PHE A 1 183 ? 31.204 14.622 -0.481 1.00 77.25 183 PHE A C 1
ATOM 1455 O O . PHE A 1 183 ? 31.541 13.440 -0.524 1.00 77.25 183 PHE A O 1
ATOM 1462 N N . LYS A 1 184 ? 31.194 15.376 -1.589 1.00 75.19 184 LYS A N 1
ATOM 1463 C CA . LYS A 1 184 ? 31.665 14.896 -2.902 1.00 75.19 184 LYS A CA 1
ATOM 1464 C C . LYS A 1 184 ? 33.180 14.668 -2.957 1.00 75.19 184 LYS A C 1
ATOM 1466 O O . LYS A 1 184 ? 33.612 13.899 -3.816 1.00 75.19 184 LYS A O 1
ATOM 1471 N N . ALA A 1 185 ? 33.957 15.347 -2.111 1.00 75.12 185 ALA A N 1
ATOM 1472 C CA . ALA A 1 185 ? 35.409 15.196 -2.014 1.00 75.12 185 ALA A CA 1
ATOM 1473 C C . ALA A 1 185 ? 35.809 13.960 -1.192 1.00 75.12 185 ALA A C 1
ATOM 1475 O O . ALA A 1 185 ? 36.769 13.283 -1.545 1.00 75.12 185 ALA A O 1
ATOM 1476 N N . LEU A 1 186 ? 35.029 13.627 -0.158 1.00 75.94 186 LEU A N 1
ATOM 1477 C CA . LEU A 1 186 ? 35.212 12.414 0.650 1.00 75.94 186 LEU A CA 1
ATOM 1478 C C . LEU A 1 186 ? 34.784 11.132 -0.074 1.00 75.94 186 LEU A C 1
ATOM 1480 O O . LEU A 1 186 ? 35.266 10.043 0.234 1.00 75.94 186 LEU A O 1
ATOM 1484 N N . ALA A 1 187 ? 33.881 11.235 -1.051 1.00 75.81 187 ALA A N 1
ATOM 1485 C CA . ALA A 1 187 ? 33.498 10.089 -1.857 1.00 75.81 187 ALA A CA 1
ATOM 1486 C C . ALA A 1 187 ? 34.693 9.657 -2.723 1.00 75.81 187 ALA A C 1
ATOM 1488 O O . ALA A 1 187 ? 35.078 10.375 -3.648 1.00 75.81 187 ALA A O 1
ATOM 1489 N N . GLN A 1 188 ? 35.262 8.475 -2.460 1.00 63.97 188 GLN A N 1
ATOM 1490 C CA . GLN A 1 188 ? 36.294 7.876 -3.309 1.00 63.97 188 GLN A CA 1
ATOM 1491 C C . GLN A 1 188 ? 35.738 7.666 -4.724 1.00 63.97 188 GLN A C 1
ATOM 1493 O O . GLN A 1 188 ? 35.131 6.643 -5.049 1.00 63.97 188 GLN A O 1
ATOM 1498 N N . LYS A 1 189 ? 35.927 8.657 -5.597 1.00 59.69 189 LYS A N 1
ATOM 1499 C CA . LYS A 1 189 ? 35.597 8.535 -7.013 1.00 59.69 189 LYS A CA 1
ATOM 1500 C C . LYS A 1 189 ? 36.554 7.512 -7.606 1.00 59.69 189 LYS A C 1
ATOM 1502 O O . LYS A 1 189 ? 37.722 7.812 -7.846 1.00 59.69 189 LYS A O 1
ATOM 1507 N N . ARG A 1 190 ? 36.064 6.297 -7.862 1.00 60.06 190 ARG A N 1
ATOM 1508 C CA . ARG A 1 190 ? 36.764 5.335 -8.721 1.00 60.06 190 ARG A CA 1
ATOM 1509 C C . ARG A 1 190 ? 37.071 6.050 -10.039 1.00 60.06 190 ARG A C 1
ATOM 1511 O O . ARG A 1 190 ? 36.146 6.429 -10.755 1.00 60.06 190 ARG A O 1
ATOM 1518 N N . LYS A 1 191 ? 38.354 6.293 -10.331 1.00 58.84 191 LYS A N 1
ATOM 1519 C CA . LYS A 1 191 ? 38.775 6.914 -11.594 1.00 58.84 191 LYS A CA 1
ATOM 1520 C C . LYS A 1 191 ? 38.239 6.036 -12.735 1.00 58.84 191 LYS A C 1
ATOM 1522 O O . LYS A 1 191 ? 38.557 4.843 -12.741 1.00 58.84 191 LYS A O 1
ATOM 1527 N N . PRO A 1 192 ? 37.413 6.558 -13.661 1.00 59.31 192 PRO A N 1
ATOM 1528 C CA . PRO A 1 192 ? 36.957 5.764 -14.792 1.00 59.31 192 PRO A CA 1
ATOM 1529 C C . PRO A 1 192 ? 38.195 5.296 -15.556 1.00 59.31 192 PRO A C 1
ATOM 1531 O O . PRO A 1 192 ? 39.046 6.108 -15.929 1.00 59.31 192 PRO A O 1
ATOM 1534 N N . LYS A 1 193 ? 38.338 3.978 -15.735 1.00 62.12 193 LYS A N 1
ATOM 1535 C CA . LYS A 1 193 ? 39.410 3.428 -16.565 1.00 62.12 193 LYS A CA 1
ATOM 1536 C C . LYS A 1 193 ? 39.211 4.006 -17.966 1.00 62.12 193 LYS A C 1
ATOM 1538 O O . LYS A 1 193 ? 38.161 3.783 -18.565 1.00 62.12 193 LYS A O 1
ATOM 1543 N N . LYS A 1 194 ? 40.181 4.783 -18.466 1.00 60.84 194 LYS A N 1
ATOM 1544 C CA . LYS A 1 194 ? 40.176 5.222 -19.868 1.00 60.84 194 LYS A CA 1
ATOM 1545 C C . LYS A 1 194 ? 40.038 3.960 -20.730 1.00 60.84 194 LYS A C 1
ATOM 1547 O O . LYS A 1 194 ? 40.723 2.981 -20.414 1.00 60.84 194 LYS A O 1
ATOM 1552 N N . PRO A 1 195 ? 39.163 3.934 -21.752 1.00 62.47 195 PRO A N 1
ATOM 1553 C CA . PRO A 1 195 ? 39.077 2.776 -22.626 1.00 62.47 195 PRO A CA 1
ATOM 1554 C C . PRO A 1 195 ? 40.475 2.528 -23.188 1.00 62.47 195 PRO A C 1
ATOM 1556 O O . PRO A 1 195 ? 41.072 3.424 -23.788 1.00 62.47 195 PRO A O 1
ATOM 1559 N N . LEU A 1 196 ? 41.031 1.344 -22.916 1.00 71.19 196 LEU A N 1
ATOM 1560 C CA . LEU A 1 196 ? 42.267 0.930 -23.562 1.00 71.19 196 LEU A CA 1
ATOM 1561 C C . LEU A 1 196 ? 41.998 1.007 -25.064 1.00 71.19 196 LEU A C 1
ATOM 1563 O O . LEU A 1 196 ? 40.993 0.474 -25.542 1.00 71.19 196 LEU A O 1
ATOM 1567 N N . GLY A 1 197 ? 42.862 1.723 -25.784 1.00 76.19 197 GLY A N 1
ATOM 1568 C CA . GLY A 1 197 ? 42.778 1.820 -27.234 1.00 76.19 197 GLY A CA 1
ATOM 1569 C C . GLY A 1 197 ? 42.723 0.434 -27.894 1.00 76.19 197 GLY A C 1
ATOM 1570 O O . GLY A 1 197 ? 42.963 -0.589 -27.243 1.00 76.19 197 GLY A O 1
ATOM 1571 N N . PRO A 1 198 ? 42.396 0.368 -29.195 1.00 80.94 198 PRO A N 1
ATOM 1572 C CA . PRO A 1 198 ? 42.305 -0.903 -29.904 1.00 80.94 198 PRO A CA 1
ATOM 1573 C C . PRO A 1 198 ? 43.585 -1.730 -29.717 1.00 80.94 198 PRO A C 1
ATOM 1575 O O . PRO A 1 198 ? 44.692 -1.192 -29.732 1.00 80.94 198 PRO A O 1
ATOM 1578 N N . SER A 1 199 ? 43.433 -3.046 -29.532 1.00 83.88 199 SER A N 1
ATOM 1579 C CA . SER A 1 199 ? 44.575 -3.935 -29.305 1.00 83.88 199 SER A CA 1
ATOM 1580 C C . SER A 1 199 ? 45.586 -3.835 -30.450 1.00 83.88 199 SER A C 1
ATOM 1582 O O . SER A 1 199 ? 45.212 -3.610 -31.606 1.00 83.88 199 SER A O 1
ATOM 1584 N N . LYS A 1 200 ? 46.870 -4.079 -30.157 1.00 89.12 200 LYS A N 1
ATOM 1585 C CA . LYS A 1 200 ? 47.933 -4.126 -31.179 1.00 89.12 200 LYS A CA 1
ATOM 1586 C C . LYS A 1 200 ? 47.563 -5.070 -32.335 1.00 89.12 200 LYS A C 1
ATOM 1588 O O . LYS A 1 200 ? 47.778 -4.748 -33.498 1.00 89.12 200 LYS A O 1
ATOM 1593 N N . THR A 1 201 ? 46.892 -6.180 -32.025 1.00 91.38 201 THR A N 1
ATOM 1594 C CA . THR A 1 201 ? 46.325 -7.120 -33.004 1.00 91.38 201 THR A CA 1
ATOM 1595 C C . THR A 1 201 ? 45.245 -6.501 -33.893 1.00 91.38 201 THR A C 1
ATOM 1597 O O . THR A 1 201 ? 45.203 -6.796 -35.085 1.00 91.38 201 THR A O 1
ATOM 1600 N N . LYS A 1 202 ? 44.368 -5.644 -33.357 1.00 91.19 202 LYS A N 1
ATOM 1601 C CA . LYS A 1 202 ? 43.325 -4.962 -34.138 1.00 91.19 202 LYS A CA 1
ATOM 1602 C C . LYS A 1 202 ? 43.932 -3.928 -35.087 1.00 91.19 202 LYS A C 1
ATOM 1604 O O . LYS A 1 202 ? 43.548 -3.908 -36.251 1.00 91.19 202 LYS A O 1
ATOM 1609 N N . ILE A 1 203 ? 44.924 -3.167 -34.619 1.00 94.12 203 ILE A N 1
ATOM 1610 C CA . ILE A 1 203 ? 45.679 -2.201 -35.435 1.00 94.12 203 ILE A CA 1
ATOM 1611 C C . ILE A 1 203 ? 46.440 -2.920 -36.563 1.00 94.12 203 ILE A C 1
ATOM 1613 O O . ILE A 1 203 ? 46.383 -2.507 -37.721 1.00 94.12 203 ILE A O 1
ATOM 1617 N N . ALA A 1 204 ? 47.087 -4.051 -36.263 1.00 94.25 204 ALA A N 1
ATOM 1618 C CA . ALA A 1 204 ? 47.775 -4.858 -37.270 1.00 94.25 204 ALA A CA 1
ATOM 1619 C C . ALA A 1 204 ? 46.807 -5.400 -38.338 1.00 94.25 204 ALA A C 1
ATOM 1621 O O . ALA A 1 204 ? 47.077 -5.292 -39.534 1.00 94.25 204 ALA A O 1
ATOM 1622 N N . LYS A 1 205 ? 45.638 -5.916 -37.926 1.00 95.56 205 LYS A N 1
ATOM 1623 C CA . LYS A 1 205 ? 44.596 -6.389 -38.853 1.00 95.56 205 LYS A CA 1
ATOM 1624 C C . LYS A 1 205 ? 44.069 -5.266 -39.750 1.00 95.56 205 LYS A C 1
ATOM 1626 O O . LYS A 1 205 ? 43.850 -5.502 -40.937 1.00 95.56 205 LYS A O 1
ATOM 1631 N N . THR A 1 206 ? 43.874 -4.055 -39.222 1.00 95.56 206 THR A N 1
ATOM 1632 C CA . THR A 1 206 ? 43.433 -2.908 -40.032 1.00 95.56 206 THR A CA 1
ATOM 1633 C C . THR A 1 206 ? 44.503 -2.462 -41.025 1.00 95.56 206 THR A C 1
ATOM 1635 O O . THR A 1 206 ? 44.176 -2.238 -42.186 1.00 95.56 206 THR A O 1
ATOM 1638 N N . LEU A 1 207 ? 45.776 -2.421 -40.614 1.00 96.75 207 LEU A N 1
ATOM 1639 C CA . LEU A 1 207 ? 46.893 -2.086 -41.505 1.00 96.75 207 LEU A CA 1
ATOM 1640 C C . LEU A 1 207 ? 47.065 -3.121 -42.624 1.00 96.75 207 LEU A C 1
ATOM 1642 O O . LEU A 1 207 ? 47.265 -2.752 -43.777 1.00 96.75 207 LEU A O 1
ATOM 1646 N N . ALA A 1 208 ? 46.933 -4.413 -42.312 1.00 95.12 208 ALA A N 1
ATOM 1647 C CA . ALA A 1 208 ? 46.984 -5.476 -43.313 1.00 95.12 208 ALA A CA 1
ATOM 1648 C C . ALA A 1 208 ? 45.834 -5.363 -44.328 1.00 95.12 208 ALA A C 1
ATOM 1650 O O . ALA A 1 208 ? 46.057 -5.485 -45.531 1.00 95.12 208 ALA A O 1
ATOM 1651 N N . ARG A 1 209 ? 44.611 -5.068 -43.861 1.00 94.31 209 ARG A N 1
ATOM 1652 C CA . ARG A 1 209 ? 43.462 -4.817 -44.746 1.00 94.31 209 ARG A CA 1
ATOM 1653 C C . ARG A 1 209 ? 43.697 -3.615 -45.654 1.00 94.31 209 ARG A C 1
ATOM 1655 O O . ARG A 1 209 ? 43.436 -3.715 -46.847 1.00 94.31 209 ARG A O 1
ATOM 1662 N N . TYR A 1 210 ? 44.212 -2.520 -45.103 1.00 96.50 210 TYR A N 1
ATOM 1663 C CA . TYR A 1 210 ? 44.529 -1.316 -45.865 1.00 96.50 210 TYR A CA 1
ATOM 1664 C C . TYR A 1 210 ? 45.550 -1.609 -46.977 1.00 96.50 210 TYR A C 1
ATOM 1666 O O . TYR A 1 210 ? 45.265 -1.356 -48.144 1.00 96.50 210 TYR A O 1
ATOM 1674 N N . LYS A 1 211 ? 46.660 -2.285 -46.650 1.00 95.25 211 LYS A N 1
ATOM 1675 C CA . LYS A 1 211 ? 47.671 -2.700 -47.638 1.00 95.25 211 LYS A CA 1
ATOM 1676 C C . LYS A 1 211 ? 47.118 -3.650 -48.707 1.00 95.25 211 LYS A C 1
ATOM 1678 O O . LYS A 1 211 ? 47.521 -3.574 -49.862 1.00 95.25 211 LYS A O 1
ATOM 1683 N N . ASN A 1 212 ? 46.191 -4.543 -48.356 1.00 93.75 212 ASN A N 1
ATOM 1684 C CA . ASN A 1 212 ? 45.545 -5.420 -49.339 1.00 93.75 212 ASN A CA 1
ATOM 1685 C C . ASN A 1 212 ? 44.641 -4.643 -50.302 1.00 93.75 212 ASN A C 1
ATOM 1687 O O . ASN A 1 212 ? 44.640 -4.943 -51.492 1.00 93.75 212 ASN A O 1
ATOM 1691 N N . ILE A 1 213 ? 43.913 -3.634 -49.812 1.00 91.31 213 ILE A N 1
ATOM 1692 C CA . ILE A 1 213 ? 43.114 -2.740 -50.661 1.00 91.31 213 ILE A CA 1
ATOM 1693 C C . ILE A 1 213 ? 44.029 -1.943 -51.595 1.00 91.31 213 ILE A C 1
ATOM 1695 O O . ILE A 1 213 ? 43.729 -1.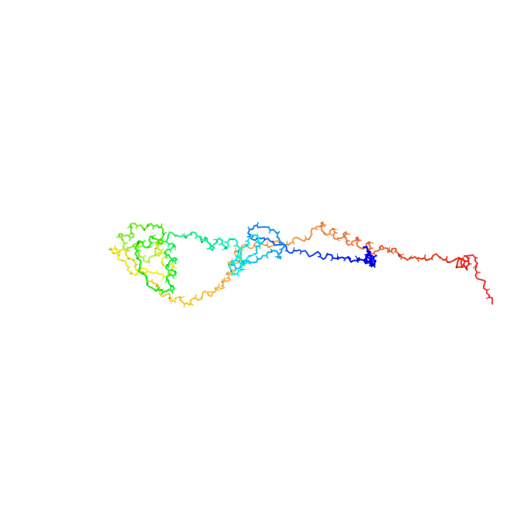834 -52.778 1.00 91.31 213 ILE A O 1
ATOM 1699 N N . GLU A 1 214 ? 45.155 -1.424 -51.100 1.00 91.31 214 GLU A N 1
ATOM 1700 C CA . GLU A 1 214 ? 46.143 -0.736 -51.942 1.00 91.31 214 GLU A CA 1
ATOM 1701 C C . GLU A 1 214 ? 46.682 -1.651 -53.044 1.00 91.31 214 GLU A C 1
ATOM 1703 O O . GLU A 1 214 ? 46.691 -1.261 -54.208 1.00 91.31 214 GLU A O 1
ATOM 1708 N N . ARG A 1 215 ? 47.039 -2.897 -52.710 1.00 86.56 215 ARG A N 1
ATOM 1709 C CA . ARG A 1 215 ? 47.467 -3.898 -53.702 1.00 86.56 215 ARG A CA 1
ATOM 1710 C C . ARG A 1 215 ? 46.381 -4.200 -54.729 1.00 86.56 215 ARG A C 1
ATOM 1712 O O . ARG A 1 215 ? 46.687 -4.295 -55.909 1.00 86.56 215 ARG A O 1
ATOM 1719 N N . GLN A 1 216 ? 45.126 -4.332 -54.302 1.00 80.56 216 GLN A N 1
ATOM 1720 C CA . GLN A 1 216 ? 44.001 -4.551 -55.215 1.00 80.56 216 GLN A CA 1
ATOM 1721 C C . GLN A 1 216 ? 43.758 -3.352 -56.136 1.00 80.56 216 GLN A C 1
ATOM 1723 O O . GLN A 1 216 ? 43.454 -3.548 -57.306 1.00 80.56 216 GLN A O 1
ATOM 1728 N N . LYS A 1 217 ? 43.915 -2.123 -55.632 1.00 82.88 217 LYS A N 1
ATOM 1729 C CA . LYS A 1 217 ? 43.800 -0.897 -56.436 1.00 82.88 217 LYS A CA 1
ATOM 1730 C C . LYS A 1 217 ? 44.961 -0.729 -57.419 1.00 82.88 217 LYS A C 1
ATOM 1732 O O . LYS A 1 217 ? 44.742 -0.230 -58.515 1.00 82.88 217 LYS A O 1
ATOM 1737 N N . ALA A 1 218 ? 46.170 -1.128 -57.027 1.00 81.81 218 ALA A N 1
ATOM 1738 C CA . ALA A 1 218 ? 47.365 -1.072 -57.868 1.00 81.81 218 ALA A CA 1
ATOM 1739 C C . ALA A 1 218 ? 47.440 -2.220 -58.889 1.00 81.81 218 ALA A C 1
ATOM 1741 O O . ALA A 1 218 ? 48.215 -2.144 -59.839 1.00 81.81 218 ALA A O 1
ATOM 1742 N N . MET A 1 219 ? 46.656 -3.286 -58.704 1.00 77.00 219 MET A N 1
ATOM 1743 C CA . MET A 1 219 ? 46.580 -4.384 -59.659 1.00 77.00 219 MET A CA 1
ATOM 1744 C C . MET A 1 219 ? 45.875 -3.890 -60.932 1.00 77.00 219 MET A C 1
ATOM 1746 O O . MET A 1 219 ? 44.718 -3.465 -60.853 1.00 77.00 219 MET A O 1
ATOM 1750 N N . PRO A 1 220 ? 46.529 -3.934 -62.107 1.00 69.06 220 PRO A N 1
ATOM 1751 C CA . PRO A 1 220 ? 45.883 -3.542 -63.348 1.00 69.06 220 PRO A CA 1
ATOM 1752 C C . PRO A 1 220 ? 44.693 -4.471 -63.600 1.00 69.06 220 PRO A C 1
ATOM 1754 O O . PRO A 1 220 ? 44.843 -5.689 -63.706 1.00 69.06 220 PRO A O 1
ATOM 1757 N N . GLN A 1 221 ? 43.493 -3.893 -63.663 1.00 62.59 221 GLN A N 1
ATOM 1758 C CA . GLN A 1 221 ? 42.296 -4.612 -64.087 1.00 62.59 221 GLN A CA 1
ATOM 1759 C C . GLN A 1 221 ? 42.544 -5.108 -65.519 1.00 62.59 221 GLN A C 1
ATOM 1761 O O . GLN A 1 221 ? 42.849 -4.281 -66.384 1.00 62.59 221 GLN A O 1
ATOM 1766 N N . PRO A 1 222 ? 42.442 -6.419 -65.810 1.00 58.00 222 PRO A N 1
ATOM 1767 C CA . PRO A 1 222 ? 42.550 -6.886 -67.180 1.00 58.00 222 PRO A CA 1
ATOM 1768 C C . PRO A 1 222 ? 41.423 -6.228 -67.971 1.00 58.00 222 PRO A C 1
ATOM 1770 O O . PRO A 1 222 ? 40.242 -6.422 -67.674 1.00 58.00 222 PRO A O 1
ATOM 1773 N N . LEU A 1 223 ? 41.792 -5.411 -68.956 1.00 59.66 223 LEU A N 1
ATOM 1774 C CA . LEU A 1 223 ? 40.845 -4.765 -69.849 1.00 59.66 223 LEU A CA 1
ATOM 1775 C C . LEU A 1 223 ? 40.102 -5.885 -70.594 1.00 59.66 223 LEU A C 1
ATOM 1777 O O . LEU A 1 223 ? 40.629 -6.471 -71.538 1.00 59.66 223 LEU A O 1
ATOM 1781 N N . LYS A 1 224 ? 38.889 -6.242 -70.149 1.00 58.53 224 LYS A N 1
ATOM 1782 C CA . LYS A 1 224 ? 38.000 -7.181 -70.855 1.00 58.53 224 LYS A CA 1
ATOM 1783 C C . LYS A 1 224 ? 37.414 -6.481 -72.083 1.00 58.53 224 LYS A C 1
ATOM 1785 O O . LYS A 1 224 ? 36.223 -6.203 -72.159 1.00 58.53 224 LYS A O 1
ATOM 1790 N N . GLY A 1 225 ? 38.274 -6.180 -73.047 1.00 54.34 225 GLY A N 1
ATOM 1791 C CA . GLY A 1 225 ? 37.904 -5.783 -74.395 1.00 54.34 225 GLY A CA 1
ATOM 1792 C C . GLY A 1 225 ? 38.277 -6.907 -75.349 1.00 54.34 225 GLY A C 1
ATOM 1793 O O . GLY A 1 225 ? 39.418 -7.364 -75.356 1.00 54.34 225 GLY A O 1
ATOM 1794 N N . LYS A 1 226 ? 37.330 -7.362 -76.174 1.00 57.09 226 LYS A N 1
ATOM 1795 C CA . LYS A 1 226 ? 37.654 -8.171 -77.353 1.00 57.09 226 LYS A CA 1
ATOM 1796 C C . LYS A 1 226 ? 38.414 -7.261 -78.321 1.00 57.09 226 LYS A C 1
ATOM 1798 O O . LYS A 1 226 ? 37.787 -6.625 -79.166 1.00 57.09 226 LYS A O 1
ATOM 1803 N N . PHE A 1 227 ? 39.738 -7.161 -78.203 1.00 58.56 227 PHE A N 1
ATOM 1804 C CA . PHE A 1 227 ? 40.538 -6.696 -79.332 1.00 58.56 227 PHE A CA 1
ATOM 1805 C C . PHE A 1 227 ? 40.255 -7.673 -80.473 1.00 58.56 227 PHE A C 1
ATOM 1807 O O . PHE A 1 227 ? 40.666 -8.833 -80.422 1.00 58.56 227 PHE A O 1
ATOM 1814 N N . LYS A 1 228 ? 39.461 -7.245 -81.463 1.00 62.00 228 LYS A N 1
ATOM 1815 C CA . LYS A 1 228 ? 39.279 -8.020 -82.691 1.00 62.00 228 LYS A CA 1
ATOM 1816 C C . LYS A 1 228 ? 40.681 -8.218 -83.281 1.00 62.00 228 LYS A C 1
ATOM 1818 O O . LYS A 1 228 ? 41.417 -7.233 -83.383 1.00 62.00 228 LYS A O 1
ATOM 1823 N N . PRO A 1 229 ? 41.097 -9.450 -83.616 1.00 63.97 229 PRO A N 1
ATOM 1824 C CA . PRO A 1 229 ? 42.382 -9.646 -84.269 1.00 63.97 229 PRO A CA 1
ATOM 1825 C C . PRO A 1 229 ? 42.419 -8.807 -85.554 1.00 63.97 229 PRO A C 1
ATOM 1827 O O . PRO A 1 229 ? 41.422 -8.751 -86.275 1.00 63.97 229 PRO A O 1
ATOM 1830 N N . LYS A 1 230 ? 43.555 -8.148 -85.819 1.00 64.81 230 LYS A N 1
ATOM 1831 C CA . LYS A 1 230 ? 43.758 -7.328 -87.027 1.00 64.81 230 LYS A CA 1
ATOM 1832 C C . LYS A 1 230 ? 43.360 -8.109 -88.278 1.00 64.81 230 LYS A C 1
ATOM 1834 O O . LYS A 1 230 ? 43.704 -9.293 -88.394 1.00 64.81 230 LYS A O 1
ATOM 1839 N N . SER A 1 231 ? 42.666 -7.449 -89.204 1.00 69.56 231 SER A N 1
ATOM 1840 C CA . SER A 1 231 ? 42.217 -8.084 -90.447 1.00 69.56 231 SER A CA 1
ATOM 1841 C C . SER A 1 231 ? 43.416 -8.533 -91.296 1.00 69.56 231 SER A C 1
ATOM 1843 O O . SER A 1 231 ? 44.525 -8.005 -91.172 1.00 69.56 231 SER A O 1
ATOM 1845 N N . ALA A 1 232 ? 43.218 -9.509 -92.185 1.00 68.50 232 ALA A N 1
ATOM 1846 C CA . ALA A 1 232 ? 44.283 -9.978 -93.076 1.00 68.50 232 ALA A CA 1
ATOM 1847 C C . ALA A 1 232 ? 44.856 -8.853 -93.967 1.00 68.50 232 ALA A C 1
ATOM 1849 O O . ALA A 1 232 ? 46.017 -8.924 -94.360 1.00 68.50 232 ALA A O 1
ATOM 1850 N N . TYR A 1 233 ? 44.068 -7.809 -94.247 1.00 68.12 233 TYR A N 1
ATOM 1851 C CA . TYR A 1 233 ? 44.494 -6.620 -94.986 1.00 68.12 233 TYR A CA 1
ATOM 1852 C C . TYR A 1 233 ? 45.438 -5.727 -94.163 1.00 68.12 233 TYR A C 1
ATOM 1854 O O . TYR A 1 233 ? 46.510 -5.360 -94.635 1.00 68.12 233 TYR A O 1
ATOM 1862 N N . GLU A 1 234 ? 45.116 -5.465 -92.892 1.00 67.69 234 GLU A N 1
ATOM 1863 C CA . GLU A 1 234 ? 45.965 -4.659 -91.994 1.00 67.69 234 GLU A CA 1
ATOM 1864 C C . GLU A 1 234 ? 47.334 -5.297 -91.730 1.00 67.69 234 GLU A C 1
ATOM 1866 O O . GLU A 1 234 ? 48.323 -4.594 -91.538 1.00 67.69 234 GLU A O 1
ATOM 1871 N N . LYS A 1 235 ? 47.413 -6.632 -91.740 1.00 69.00 235 LYS A N 1
ATOM 1872 C CA . LYS A 1 235 ? 48.686 -7.359 -91.609 1.00 69.00 235 LYS A CA 1
ATOM 1873 C C . LYS A 1 235 ? 49.556 -7.270 -92.867 1.00 69.00 235 LYS A C 1
ATOM 1875 O O . LYS A 1 235 ? 50.765 -7.440 -92.764 1.00 69.00 235 LYS A O 1
ATOM 1880 N N . LYS A 1 236 ? 48.961 -7.017 -94.039 1.00 68.06 236 LYS A N 1
ATOM 1881 C CA . LYS A 1 236 ? 49.685 -6.876 -95.314 1.00 68.06 236 LYS A CA 1
ATOM 1882 C C . LYS A 1 236 ? 50.284 -5.481 -95.501 1.00 68.06 236 LYS A C 1
ATOM 1884 O O . LYS A 1 236 ? 51.306 -5.372 -96.168 1.00 68.06 236 LYS A O 1
ATOM 1889 N N . LEU A 1 237 ? 49.679 -4.443 -94.912 1.00 61.16 237 LEU A N 1
ATOM 1890 C CA . LEU A 1 237 ? 50.106 -3.049 -95.094 1.00 61.16 237 LEU A CA 1
ATOM 1891 C C . LEU A 1 237 ? 51.418 -2.688 -94.381 1.00 61.16 237 LEU A C 1
ATOM 1893 O O . LEU A 1 237 ? 52.058 -1.711 -94.750 1.00 61.16 237 LEU A O 1
ATOM 1897 N N . TYR A 1 238 ? 51.812 -3.441 -93.355 1.00 56.00 238 TYR A N 1
ATOM 1898 C CA . TYR A 1 238 ? 52.994 -3.134 -92.554 1.00 56.00 238 TYR A CA 1
ATOM 1899 C C . TYR A 1 238 ? 53.912 -4.355 -92.509 1.00 56.00 238 TYR A C 1
ATOM 1901 O O . TYR A 1 238 ? 53.818 -5.193 -91.612 1.00 56.00 238 TYR A O 1
ATOM 1909 N N . LYS A 1 239 ? 54.804 -4.473 -93.496 1.00 60.44 239 LYS A N 1
ATOM 1910 C CA . LYS A 1 239 ? 55.981 -5.337 -93.368 1.00 60.44 239 LYS A CA 1
ATOM 1911 C C . LYS A 1 239 ? 57.028 -4.563 -92.557 1.00 60.44 239 LYS A C 1
ATOM 1913 O O . LYS A 1 239 ? 57.446 -3.503 -93.014 1.00 60.44 239 LYS A O 1
ATOM 1918 N N . PRO A 1 240 ? 57.489 -5.054 -91.393 1.00 55.81 240 PRO A N 1
ATOM 1919 C CA . PRO A 1 240 ? 58.443 -4.335 -90.537 1.00 55.81 240 PRO A CA 1
ATOM 1920 C C . PRO A 1 240 ? 59.820 -4.036 -91.165 1.00 55.81 240 PRO A C 1
ATOM 1922 O O . PRO A 1 240 ? 60.654 -3.420 -90.510 1.00 55.81 240 PRO A O 1
ATOM 1925 N N . THR A 1 241 ? 60.091 -4.482 -92.396 1.00 53.84 241 THR A N 1
ATOM 1926 C CA . THR A 1 241 ? 61.410 -4.394 -93.044 1.00 53.84 241 THR A CA 1
ATOM 1927 C C . THR A 1 241 ? 61.477 -3.464 -94.257 1.00 53.84 241 THR A C 1
ATOM 1929 O O . THR A 1 241 ? 62.557 -3.308 -94.818 1.00 53.84 241 THR A O 1
ATOM 1932 N N . GLU A 1 242 ? 60.389 -2.809 -94.671 1.00 56.75 242 GLU A N 1
ATOM 1933 C CA . GLU A 1 242 ? 60.441 -1.830 -95.770 1.00 56.75 242 GLU A CA 1
ATOM 1934 C C . GLU A 1 242 ? 60.487 -0.401 -95.198 1.00 56.75 242 GLU A C 1
ATOM 1936 O O . GLU A 1 242 ? 59.483 0.140 -94.739 1.00 56.75 242 GLU A O 1
ATOM 1941 N N . LYS A 1 243 ? 61.680 0.218 -95.187 1.00 53.19 243 LYS A N 1
ATOM 1942 C CA . LYS A 1 243 ? 61.830 1.655 -94.893 1.00 53.19 243 LYS A CA 1
ATOM 1943 C C . LYS A 1 243 ? 61.188 2.468 -96.030 1.00 53.19 243 LYS A C 1
ATOM 1945 O O . LYS A 1 243 ? 61.435 2.138 -97.193 1.00 53.19 243 LYS A O 1
ATOM 1950 N N . PRO A 1 244 ? 60.422 3.537 -95.743 1.00 53.88 244 PRO A N 1
ATOM 1951 C CA . PRO A 1 244 ? 59.898 4.407 -96.790 1.00 53.88 244 PRO A CA 1
ATOM 1952 C C . PRO A 1 244 ? 61.064 5.044 -97.554 1.00 53.88 244 PRO A C 1
ATOM 1954 O O . PRO A 1 244 ? 61.992 5.587 -96.950 1.00 53.88 244 PRO A O 1
ATOM 1957 N N . LYS A 1 245 ? 61.035 4.948 -98.888 1.00 51.44 245 LYS A N 1
ATOM 1958 C CA . LYS A 1 245 ? 61.997 5.638 -99.752 1.00 51.44 245 LYS A CA 1
ATOM 1959 C C . LYS A 1 245 ? 61.796 7.144 -99.573 1.00 51.44 245 LYS A C 1
ATOM 1961 O O . LYS A 1 245 ? 60.694 7.638 -99.793 1.00 51.44 245 LYS A O 1
ATOM 1966 N N . GLN A 1 246 ? 62.848 7.847 -99.161 1.00 50.97 246 GLN A N 1
ATOM 1967 C CA . GLN A 1 246 ? 62.896 9.306 -99.205 1.00 50.97 246 GLN A CA 1
ATOM 1968 C C . GLN A 1 246 ? 62.875 9.719 -100.678 1.00 50.97 246 GLN A C 1
ATOM 1970 O O . GLN A 1 246 ? 63.795 9.393 -101.426 1.00 50.97 246 GLN A O 1
ATOM 1975 N N . THR A 1 247 ? 61.797 10.356 -101.116 1.00 50.50 247 THR A N 1
ATOM 1976 C CA . THR A 1 247 ? 61.773 11.083 -102.386 1.00 50.50 247 THR A CA 1
ATOM 1977 C C . THR A 1 247 ? 62.541 12.386 -102.194 1.00 50.50 247 THR A C 1
ATOM 1979 O O . THR A 1 247 ? 62.281 13.096 -101.221 1.00 50.50 247 THR A O 1
ATOM 1982 N N . ALA A 1 248 ? 63.515 12.613 -103.078 1.00 46.34 248 ALA A N 1
ATOM 1983 C CA . ALA A 1 248 ? 64.325 13.824 -103.181 1.00 46.34 248 ALA A CA 1
ATOM 1984 C C . ALA A 1 248 ? 63.489 15.056 -103.548 1.00 46.34 248 ALA A C 1
ATOM 1986 O O . ALA A 1 248 ? 62.432 14.867 -104.195 1.00 46.34 248 ALA A O 1
#

Foldseek 3Di:
DDDDDDDDDDDDDPPPDPPPPPPPVFPWDAAPPPRDTDGPVQWDAAPPPRGTHGPVQWDQDPVRGTHGPVRVCCVVPPPDQPALQQLVLVVVLVCVVPDQKDKDAQVVSCVSSVHHDDVCLLVDPVVQACDCPDRNNVSNVVSQKHFDDADSVRRMTMIGRHPPPVPDPPVPVPPPDPPDPVVVVPPPPPDPDDPDPDDPVVVVVVVVVVVVVVVVVPPDDPPPDPPPPDDPVRVVVDDPPDDDDDDD

Secondary structure (DSSP, 8-state):
--PPPP---------------------EEE-TTT--EEEGGGEEE-TTT--EEEGGGEEE-TTS-EEEHHHHHHHHSPPPPSSTTHHHHHHHHHHTTT-SEEEEEHHHHHHHHTSPPPHHHHH-GGGG---TTSHHHHHHHTTTEEEEEEETTTTEEEEEE---TTTT------PPPPPPHHHHHHS---PPPPPPPSPHHHHHHHHHHHHHHHHHHHSPPP-----PPPPHHHHHS--TT-PPP---

Sequence (248 aa):
MNANPYLVAEPSIHVSEKVQCVVMVPVQEDCSLCGVTVPYYALSRCNRCKKLYCRNCLVYDEEGKPTCLSCAKRRLMPAAPRSKYAPLSQFLVRRAQYSNYVTLTFKFIEEILGDKLPDSAYTSEKWWNNSLSHSASEAWLTVGWRVENVNLAEKKASFRKEASTLAGVQKKRQRRKPLSPAFKALAQKRKPKKPLGPSKTKIAKTLARYKNIERQKAMPQPLKGKFKPKSAYEKKLYKPTEKPKQTA

Radius of gyration: 43.7 Å; chains: 1; bounding box: 86×55×132 Å

pLDDT: mean 78.01, std 17.66, range [36.75, 96.75]